Protein AF-A0A024TSX0-F1 (afdb_monomer_lite)

Secondary structure (DSSP, 8-state):
--SSSTTTHHHHHHHHHHHHHHHHHHHHHHT-HHHHHHHSSGGGGGTTTTT-SSTTTHHHHSEEBTTBSGGGS-HHHHHHHHHHHHHHH--STTEEEEEEEEEE--SGGG-TTGGG-EEEE--TTS-B-EEEEEEEEEEE-S-HHHHTTS-TTTSSPPPTT--HHHHHHTT-EEEEEEEEEEEEPPB---S-SS-EEEEEEEEEEEEEESSTTSPPEEEEEEEEEEEEEEEETTTTEEEEEEEE-TT-EEEEEEEEE--HHHHHHHHHHHHHHHHHHHHHHHHTT--------------

Structure (mmCIF, N/CA/C/O backbone):
data_AF-A0A024TSX0-F1
#
_entry.id   AF-A0A024TSX0-F1
#
loop_
_atom_site.group_PDB
_atom_site.id
_atom_site.type_symbol
_atom_site.label_atom_id
_atom_site.label_alt_id
_atom_site.label_comp_id
_atom_site.label_asym_id
_atom_site.label_entity_id
_atom_site.label_seq_id
_atom_site.pdbx_PDB_ins_code
_atom_site.Cartn_x
_atom_site.Cartn_y
_atom_site.Cartn_z
_atom_site.occupancy
_atom_site.B_iso_or_equiv
_atom_site.auth_seq_id
_atom_site.auth_comp_id
_atom_site.auth_asym_id
_atom_site.auth_atom_id
_atom_site.pdbx_PDB_model_num
ATOM 1 N N . MET A 1 1 ? 31.362 28.337 -52.506 1.00 37.16 1 MET A N 1
ATOM 2 C CA . MET A 1 1 ? 30.229 27.738 -51.757 1.00 37.16 1 MET A CA 1
ATOM 3 C C . MET A 1 1 ? 30.646 26.671 -50.728 1.00 37.16 1 MET A C 1
ATOM 5 O O . MET A 1 1 ? 29.776 25.998 -50.203 1.00 37.16 1 MET A O 1
ATOM 9 N N . ALA A 1 2 ? 31.928 26.551 -50.349 1.00 39.94 2 ALA A N 1
ATOM 10 C CA . ALA A 1 2 ? 32.399 25.532 -49.394 1.00 39.94 2 ALA A CA 1
ATOM 11 C C . ALA A 1 2 ? 32.883 26.101 -48.040 1.00 39.94 2 ALA A C 1
ATOM 13 O O . ALA A 1 2 ? 33.565 25.410 -47.300 1.00 39.94 2 ALA A O 1
ATOM 14 N N . ALA A 1 3 ? 32.548 27.353 -47.703 1.00 37.50 3 ALA A N 1
ATOM 15 C CA . ALA A 1 3 ? 33.023 28.009 -46.473 1.00 37.50 3 ALA A CA 1
ATOM 16 C C . ALA A 1 3 ? 31.953 28.145 -45.370 1.00 37.50 3 ALA A C 1
ATOM 18 O O . ALA A 1 3 ? 32.268 28.544 -44.255 1.00 37.50 3 ALA A O 1
ATOM 19 N N . TYR A 1 4 ? 30.691 27.795 -45.648 1.00 34.78 4 TYR A N 1
ATOM 20 C CA . TYR A 1 4 ? 29.587 27.946 -44.685 1.00 34.78 4 TYR A CA 1
ATOM 21 C C . TYR A 1 4 ? 29.199 26.653 -43.947 1.00 34.78 4 TYR A C 1
ATOM 23 O O . TYR A 1 4 ? 28.449 26.715 -42.978 1.00 34.78 4 TYR A O 1
ATOM 31 N N . ALA A 1 5 ? 29.734 25.491 -44.338 1.00 38.75 5 ALA A N 1
ATOM 32 C CA . ALA A 1 5 ? 29.401 24.209 -43.701 1.00 38.75 5 ALA A CA 1
ATOM 33 C C . ALA A 1 5 ? 30.262 23.877 -42.461 1.00 38.75 5 ALA A C 1
ATOM 35 O O . ALA A 1 5 ? 29.916 22.981 -41.696 1.00 38.75 5 ALA A O 1
ATOM 36 N N . GLN A 1 6 ? 31.362 24.602 -42.220 1.00 41.62 6 GL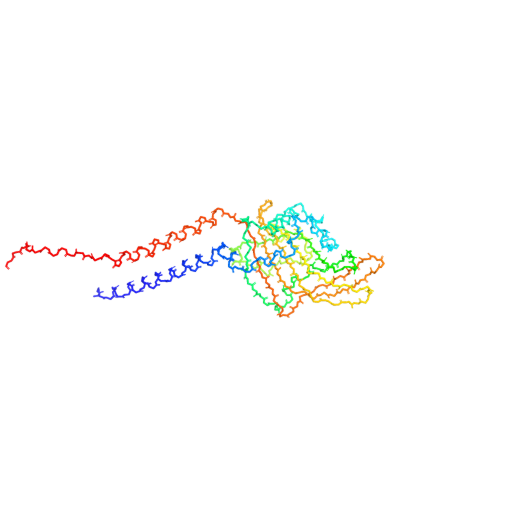N A N 1
ATOM 37 C CA . GLN A 1 6 ? 32.337 24.263 -41.171 1.00 41.62 6 GLN A CA 1
ATOM 38 C C . GLN A 1 6 ? 32.119 24.969 -39.820 1.00 41.62 6 GLN A C 1
ATOM 40 O O . GLN A 1 6 ? 32.705 24.549 -38.826 1.00 41.62 6 GLN A O 1
ATOM 45 N N . SER A 1 7 ? 31.259 25.993 -39.729 1.00 45.12 7 SER A N 1
ATOM 46 C CA . SER A 1 7 ? 31.072 26.750 -38.473 1.00 45.12 7 SER A CA 1
ATOM 47 C C . SER A 1 7 ? 29.901 26.273 -37.597 1.00 45.12 7 SER A C 1
ATOM 49 O O . SER A 1 7 ? 29.888 26.556 -36.397 1.00 45.12 7 SER A O 1
ATOM 51 N N . CYS A 1 8 ? 28.941 25.522 -38.157 1.00 45.75 8 CYS A N 1
ATOM 52 C CA . CYS A 1 8 ? 27.793 24.983 -37.409 1.00 45.75 8 CYS A CA 1
ATOM 53 C C . CYS A 1 8 ? 28.041 23.586 -36.811 1.00 45.75 8 CYS A C 1
ATOM 55 O O . CYS A 1 8 ? 27.534 23.296 -35.731 1.00 45.75 8 CYS A O 1
ATOM 57 N N . GLY A 1 9 ? 28.855 22.738 -37.450 1.00 56.75 9 GLY A N 1
ATOM 58 C CA . GLY A 1 9 ? 29.115 21.358 -37.004 1.00 56.75 9 GLY A CA 1
ATOM 59 C C . GLY A 1 9 ? 29.724 21.220 -35.594 1.00 56.75 9 GLY A C 1
ATOM 60 O O . GLY A 1 9 ? 29.201 20.440 -34.798 1.00 56.75 9 GLY A O 1
ATOM 61 N N . PRO A 1 10 ? 30.763 21.997 -35.223 1.00 65.81 10 PRO A N 1
ATOM 62 C CA . PRO A 1 10 ? 31.420 21.852 -33.919 1.00 65.81 10 PRO A CA 1
ATOM 63 C C . PRO A 1 10 ? 30.548 22.316 -32.745 1.00 65.81 10 PRO A C 1
ATOM 65 O O . PRO A 1 10 ? 30.538 21.692 -31.687 1.00 65.81 10 PRO A O 1
ATOM 68 N N . LYS A 1 11 ? 29.790 23.407 -32.929 1.00 71.75 11 LYS A N 1
ATOM 69 C CA . LYS A 1 11 ? 28.929 23.979 -31.880 1.00 71.75 11 LYS A CA 1
ATOM 70 C C . LYS A 1 11 ? 27.693 23.121 -31.629 1.00 71.75 11 LYS A C 1
ATOM 72 O O . LYS A 1 11 ? 27.316 22.928 -30.478 1.00 71.75 11 LYS A O 1
ATOM 77 N N . VAL A 1 12 ? 27.098 22.578 -32.693 1.00 77.12 12 VAL A N 1
ATOM 78 C CA . VAL A 1 12 ? 25.974 21.638 -32.592 1.00 77.12 12 VAL A CA 1
ATOM 79 C C . VAL A 1 12 ? 26.430 20.325 -31.952 1.00 77.12 12 VAL A C 1
ATOM 81 O O . VAL A 1 12 ? 25.772 19.851 -31.032 1.00 77.12 12 VAL A O 1
ATOM 84 N N . GLY A 1 13 ? 27.588 19.784 -32.350 1.00 76.44 13 GLY A N 1
ATOM 85 C CA . GLY A 1 13 ? 28.159 18.585 -31.725 1.00 76.44 13 GLY A CA 1
ATOM 86 C C . GLY A 1 13 ? 28.451 18.768 -30.232 1.00 76.44 13 GLY A C 1
ATOM 87 O O . GLY A 1 13 ? 28.116 17.902 -29.428 1.00 76.44 13 GLY A O 1
ATOM 88 N N . LEU A 1 14 ? 28.996 19.925 -29.840 1.00 81.19 14 LEU A N 1
ATOM 89 C CA . LEU A 1 14 ? 29.237 20.255 -28.435 1.00 81.19 14 LEU A CA 1
ATOM 90 C C . LEU A 1 14 ? 27.932 20.420 -27.641 1.00 81.19 14 LEU A C 1
ATOM 92 O O . LEU A 1 14 ? 27.833 19.918 -26.525 1.00 81.19 14 LEU A O 1
ATOM 96 N N . ALA A 1 15 ? 26.916 21.070 -28.215 1.00 83.38 15 ALA A N 1
ATOM 97 C CA . ALA A 1 15 ? 25.606 21.207 -27.581 1.00 83.38 15 ALA A CA 1
ATOM 98 C C . ALA A 1 15 ? 24.925 19.844 -27.371 1.00 83.38 15 ALA A C 1
ATOM 100 O O . ALA A 1 15 ? 24.455 19.559 -26.272 1.00 83.38 15 ALA A O 1
ATOM 101 N N . ILE A 1 16 ? 24.932 18.976 -28.389 1.00 84.75 16 ILE A N 1
ATOM 102 C CA . ILE A 1 16 ? 24.401 17.610 -28.285 1.00 84.75 16 ILE A CA 1
ATOM 103 C C . ILE A 1 16 ? 25.182 16.820 -27.230 1.00 84.75 16 ILE A C 1
ATOM 105 O O . ILE A 1 16 ? 24.571 16.190 -26.372 1.00 84.75 16 ILE A O 1
ATOM 109 N N . GLY A 1 17 ? 26.516 16.897 -27.240 1.00 82.75 17 GLY A N 1
ATOM 110 C CA . GLY A 1 17 ? 27.363 16.227 -26.253 1.00 82.75 17 GLY A CA 1
ATOM 111 C C . GLY A 1 17 ? 27.065 16.660 -24.816 1.00 82.75 17 GLY A C 1
ATOM 112 O O . GLY A 1 17 ? 26.965 15.813 -23.932 1.00 82.75 17 GLY A O 1
ATOM 113 N N . LEU A 1 18 ? 26.850 17.959 -24.582 1.00 84.38 18 LEU A N 1
ATOM 114 C CA . LEU A 1 18 ? 26.461 18.482 -23.269 1.00 84.38 18 LEU A CA 1
ATOM 115 C C . LEU A 1 18 ? 25.081 17.986 -22.833 1.00 84.38 18 LEU A C 1
ATOM 117 O O . LEU A 1 18 ? 24.922 17.578 -21.685 1.00 84.38 18 LEU A O 1
ATOM 121 N N . VAL A 1 19 ? 24.093 17.985 -23.731 1.00 88.38 19 VAL A N 1
ATOM 122 C CA . VAL A 1 19 ? 22.750 17.469 -23.426 1.00 88.38 19 VAL A CA 1
ATOM 123 C C . VAL A 1 19 ? 22.810 15.983 -23.082 1.00 88.38 19 VAL A C 1
ATOM 125 O O . VAL A 1 19 ? 22.255 15.571 -22.068 1.00 88.38 19 VAL A O 1
ATOM 128 N N . VAL A 1 20 ? 23.526 15.183 -23.876 1.00 86.00 20 VAL A N 1
ATOM 129 C CA . VAL A 1 20 ? 23.705 13.749 -23.612 1.00 86.00 20 VAL A CA 1
ATOM 130 C C . VAL A 1 20 ? 24.399 13.527 -22.271 1.00 86.00 20 VAL A C 1
ATOM 132 O O . VAL A 1 20 ? 23.935 12.708 -21.485 1.00 86.00 20 VAL A O 1
ATOM 135 N N . LEU A 1 21 ? 25.458 14.282 -21.964 1.00 83.31 21 LEU A N 1
ATOM 136 C CA . LEU A 1 21 ? 26.145 14.185 -20.676 1.00 83.31 21 LEU A CA 1
ATOM 137 C C . LEU A 1 21 ? 25.202 14.496 -19.507 1.00 83.31 21 LEU A C 1
ATOM 139 O O . LEU A 1 21 ? 25.165 13.738 -18.541 1.00 83.31 21 LEU A O 1
ATOM 143 N N . LEU A 1 22 ? 24.418 15.574 -19.599 1.00 86.38 22 LEU A N 1
ATOM 144 C CA . LEU A 1 22 ? 23.444 15.935 -18.566 1.00 86.38 22 LEU A CA 1
ATOM 145 C C . LEU A 1 22 ? 22.390 14.841 -18.375 1.00 86.38 22 LEU A C 1
ATOM 147 O O . LEU A 1 22 ? 22.068 14.506 -17.237 1.00 86.38 22 LEU A O 1
ATOM 151 N N . LEU A 1 23 ? 21.895 14.251 -19.465 1.00 87.31 23 LEU A N 1
ATOM 152 C CA . LEU A 1 23 ? 20.946 13.140 -19.407 1.00 87.31 23 LEU A CA 1
ATOM 153 C C . LEU A 1 23 ? 21.564 11.892 -18.765 1.00 87.31 23 LEU A C 1
ATOM 155 O O . LEU A 1 23 ? 20.913 11.270 -17.934 1.00 87.31 23 LEU A O 1
ATOM 159 N N . VAL A 1 24 ? 22.814 11.549 -19.091 1.00 85.00 24 VAL A N 1
ATOM 160 C CA . VAL A 1 24 ? 23.524 10.400 -18.497 1.00 85.00 24 VAL A CA 1
ATOM 161 C C . VAL A 1 24 ? 23.778 10.613 -17.007 1.00 85.00 24 VAL A C 1
ATOM 163 O O . VAL A 1 24 ? 23.581 9.692 -16.213 1.00 85.00 24 VAL A O 1
ATOM 166 N N . VAL A 1 25 ? 24.190 11.818 -16.605 1.00 83.25 25 VAL A N 1
ATOM 167 C CA . VAL A 1 25 ? 24.386 12.159 -15.188 1.00 83.25 25 VAL A CA 1
ATOM 168 C C . VAL A 1 25 ? 23.057 12.090 -14.441 1.00 83.25 25 VAL A C 1
ATOM 170 O O . VAL A 1 25 ? 22.986 11.459 -13.388 1.00 83.25 25 VAL A O 1
ATOM 173 N N . PHE A 1 26 ? 21.999 12.684 -14.996 1.00 85.81 26 PHE A N 1
ATOM 174 C CA . PHE A 1 26 ? 20.668 12.633 -14.402 1.00 85.81 26 PHE A CA 1
ATOM 175 C C . PHE A 1 26 ? 20.166 11.192 -14.274 1.00 85.81 26 PHE A C 1
ATOM 177 O O . PHE A 1 26 ? 19.743 10.798 -13.194 1.00 85.81 26 PHE A O 1
ATOM 184 N N . ASP A 1 27 ? 20.283 10.380 -15.325 1.00 84.12 27 ASP A N 1
ATOM 185 C CA . ASP A 1 27 ? 19.916 8.961 -15.310 1.00 84.12 27 ASP A CA 1
ATOM 186 C C . ASP A 1 27 ? 20.714 8.167 -14.263 1.00 84.12 27 ASP A C 1
ATOM 188 O O . ASP A 1 27 ? 20.156 7.341 -13.543 1.00 84.12 27 ASP A O 1
ATOM 192 N N . SER A 1 28 ? 22.008 8.447 -14.118 1.00 80.81 28 SER A N 1
ATOM 193 C CA . SER A 1 28 ? 22.874 7.751 -13.158 1.00 80.81 28 SER A CA 1
ATOM 194 C C . SER A 1 28 ? 22.572 8.093 -11.699 1.00 80.81 28 SER A C 1
ATOM 196 O O . SER A 1 28 ? 22.964 7.339 -10.813 1.00 80.81 28 SER A O 1
ATOM 198 N N . ILE A 1 29 ? 21.889 9.211 -11.442 1.00 81.19 29 ILE A N 1
ATOM 199 C CA . ILE A 1 29 ? 21.451 9.622 -10.103 1.00 81.19 29 ILE A CA 1
ATOM 200 C C . ILE A 1 29 ? 19.993 9.206 -9.892 1.00 81.19 29 ILE A C 1
ATOM 202 O O . ILE A 1 29 ? 19.695 8.425 -8.995 1.00 81.19 29 ILE A O 1
ATOM 206 N N . ALA A 1 30 ? 19.084 9.682 -10.745 1.00 82.06 30 ALA A N 1
ATOM 207 C CA . ALA A 1 30 ? 17.645 9.491 -10.599 1.00 82.06 30 ALA A CA 1
ATOM 208 C C . ALA A 1 30 ? 17.228 8.019 -10.732 1.00 82.06 30 ALA A C 1
ATOM 210 O O . ALA A 1 30 ? 16.367 7.564 -9.980 1.00 82.06 30 ALA A O 1
ATOM 211 N N . ASN A 1 31 ? 17.869 7.258 -11.628 1.00 78.38 31 ASN A N 1
ATOM 212 C CA . ASN A 1 31 ? 17.616 5.824 -11.803 1.00 78.38 31 ASN A CA 1
ATOM 213 C C . ASN A 1 31 ? 18.615 4.947 -11.031 1.00 78.38 31 ASN A C 1
ATOM 215 O O . ASN A 1 31 ? 18.784 3.774 -11.366 1.00 78.38 31 ASN A O 1
ATOM 219 N N . ASN A 1 32 ? 19.277 5.488 -10.002 1.00 82.94 32 ASN A N 1
ATOM 220 C CA . ASN A 1 32 ? 20.048 4.691 -9.055 1.00 82.94 32 ASN A CA 1
ATOM 221 C C . ASN A 1 32 ? 19.223 4.428 -7.796 1.00 82.94 32 ASN A C 1
ATOM 223 O O . ASN A 1 32 ? 19.120 5.250 -6.886 1.00 82.94 32 ASN A O 1
ATOM 227 N N . TRP A 1 33 ? 18.640 3.236 -7.747 1.00 84.12 33 TRP A N 1
ATOM 228 C CA . TRP A 1 33 ? 17.772 2.830 -6.650 1.00 84.12 33 TRP A CA 1
ATOM 229 C C . TRP A 1 33 ? 18.514 2.680 -5.325 1.00 84.12 33 TRP A C 1
ATOM 231 O O . TRP A 1 33 ? 17.938 3.009 -4.301 1.00 84.12 33 TRP A O 1
ATOM 241 N N . ALA A 1 34 ? 19.791 2.286 -5.330 1.00 83.00 34 ALA A N 1
ATOM 242 C CA . ALA A 1 34 ? 20.583 2.210 -4.103 1.00 83.00 34 ALA A CA 1
ATOM 243 C C . ALA A 1 34 ? 20.825 3.596 -3.492 1.00 83.00 34 ALA A C 1
ATOM 245 O O . ALA A 1 34 ? 20.698 3.771 -2.283 1.00 83.00 34 ALA A O 1
ATOM 246 N N . LEU A 1 35 ? 21.114 4.598 -4.329 1.00 81.88 35 LEU A N 1
ATOM 247 C CA . LEU A 1 35 ? 21.241 5.981 -3.872 1.00 81.88 35 LEU A CA 1
ATOM 248 C C . LEU A 1 35 ? 19.903 6.515 -3.345 1.00 81.88 35 LEU A C 1
ATOM 250 O O . LEU A 1 35 ? 19.864 7.135 -2.286 1.00 81.88 35 LEU A O 1
ATOM 254 N N . ASN A 1 36 ? 18.810 6.253 -4.064 1.00 83.75 36 ASN A N 1
ATOM 255 C CA . ASN A 1 36 ? 17.478 6.706 -3.664 1.00 83.75 36 ASN A CA 1
ATOM 256 C C . ASN A 1 36 ? 16.979 6.023 -2.381 1.00 83.75 36 ASN A C 1
ATOM 258 O O . ASN A 1 36 ? 16.268 6.652 -1.603 1.00 83.75 36 ASN A O 1
ATOM 262 N N . ASP A 1 37 ? 17.344 4.762 -2.156 1.00 82.88 37 ASP A N 1
ATOM 263 C CA . ASP A 1 37 ? 17.044 4.009 -0.934 1.00 82.88 37 ASP A CA 1
ATOM 264 C C . ASP A 1 37 ? 17.832 4.569 0.258 1.00 82.88 37 ASP A C 1
ATOM 266 O O . ASP A 1 37 ? 17.265 4.816 1.318 1.00 82.88 37 ASP A O 1
ATOM 270 N N . PHE A 1 38 ? 19.122 4.868 0.057 1.00 83.44 38 PHE A N 1
ATOM 271 C CA . PHE A 1 38 ? 20.003 5.408 1.095 1.00 83.44 38 PHE A CA 1
ATOM 272 C C . PHE A 1 38 ? 19.682 6.861 1.480 1.00 83.44 38 PHE A C 1
ATOM 274 O O . PHE A 1 38 ? 19.611 7.196 2.661 1.00 83.44 38 PHE A O 1
ATOM 281 N N . CYS A 1 39 ? 19.518 7.749 0.496 1.00 84.06 39 CYS A N 1
ATOM 282 C CA . CYS A 1 39 ? 19.262 9.172 0.740 1.00 84.06 39 CYS A CA 1
ATOM 283 C C . CYS A 1 39 ? 17.776 9.488 0.961 1.00 84.06 39 CYS A C 1
ATOM 285 O O . CYS A 1 39 ? 17.441 10.576 1.434 1.00 84.06 39 CYS A O 1
ATOM 287 N N . GLY A 1 40 ? 16.877 8.589 0.560 1.00 79.44 40 GLY A N 1
ATOM 288 C CA . GLY A 1 40 ? 15.441 8.812 0.607 1.00 79.44 40 GLY A CA 1
ATOM 289 C C . GLY A 1 40 ? 14.841 8.575 1.989 1.00 79.44 40 GLY A C 1
ATOM 290 O O . GLY A 1 40 ? 15.322 7.790 2.796 1.00 79.44 40 GLY A O 1
ATOM 291 N N . ASN A 1 41 ? 13.693 9.199 2.245 1.00 86.00 41 ASN A N 1
ATOM 292 C CA . ASN A 1 41 ? 12.906 8.952 3.456 1.00 86.00 41 ASN A CA 1
ATOM 293 C C . ASN A 1 41 ? 11.953 7.747 3.289 1.00 86.00 41 ASN A C 1
ATOM 295 O O . ASN A 1 41 ? 10.791 7.806 3.686 1.00 86.00 41 ASN A O 1
ATOM 299 N N . GLY A 1 42 ? 12.394 6.677 2.619 1.00 88.12 42 GLY A N 1
ATOM 300 C CA . GLY A 1 42 ? 11.545 5.523 2.298 1.00 88.12 42 GLY A CA 1
ATOM 301 C C . GLY A 1 42 ? 11.229 4.642 3.511 1.00 88.12 42 GLY A C 1
ATOM 302 O O . GLY A 1 42 ? 10.118 4.129 3.646 1.00 88.12 42 GLY A O 1
ATOM 303 N N . LEU A 1 43 ? 12.155 4.544 4.468 1.00 90.12 43 LEU A N 1
ATOM 304 C CA . LEU A 1 43 ? 12.006 3.688 5.653 1.00 90.12 43 LEU A CA 1
ATOM 305 C C . LEU A 1 43 ? 10.806 4.053 6.542 1.00 90.12 43 LEU A C 1
ATOM 307 O O . LEU A 1 43 ? 10.317 3.210 7.295 1.00 90.12 43 LEU A O 1
ATOM 311 N N . GLN A 1 44 ? 10.253 5.263 6.410 1.00 92.62 44 GLN A N 1
ATOM 312 C CA . GLN A 1 44 ? 9.018 5.652 7.094 1.00 92.62 44 GLN A CA 1
ATOM 313 C C . GLN A 1 44 ? 7.834 4.717 6.793 1.00 92.62 44 GLN A C 1
ATOM 315 O O . GLN A 1 44 ? 6.920 4.604 7.607 1.00 92.62 44 GLN A O 1
ATOM 320 N N . PHE A 1 45 ? 7.830 4.032 5.646 1.00 95.50 45 PHE A N 1
ATOM 321 C CA . PHE A 1 45 ? 6.768 3.093 5.285 1.00 95.50 45 PHE A CA 1
ATOM 322 C C . PHE A 1 45 ? 6.860 1.752 6.031 1.00 95.50 45 PHE A C 1
ATOM 324 O O . PHE A 1 45 ? 5.885 1.003 6.030 1.00 95.50 45 PHE A O 1
ATOM 331 N N . ARG A 1 46 ? 7.975 1.464 6.725 1.00 94.06 46 ARG A N 1
ATOM 332 C CA . ARG A 1 46 ? 8.137 0.264 7.569 1.00 94.06 46 ARG A CA 1
ATOM 333 C C . ARG A 1 46 ? 7.426 0.377 8.921 1.00 94.06 46 ARG A C 1
ATOM 335 O O . ARG A 1 46 ? 7.145 -0.635 9.556 1.00 94.06 46 ARG A O 1
ATOM 342 N N . THR A 1 47 ? 7.079 1.588 9.370 1.00 93.88 47 THR A N 1
ATOM 343 C CA . THR A 1 47 ? 6.451 1.833 10.684 1.00 93.88 47 THR A CA 1
ATOM 344 C C . THR A 1 47 ? 5.305 0.876 11.064 1.00 93.88 47 THR A C 1
ATOM 346 O O . THR A 1 47 ? 5.327 0.376 12.191 1.00 93.88 47 THR A O 1
ATOM 349 N N . PRO A 1 48 ? 4.304 0.587 10.205 1.00 94.88 48 PRO A N 1
ATOM 350 C CA . PRO A 1 48 ? 3.190 -0.285 10.584 1.00 94.88 48 PRO A CA 1
ATOM 351 C C . PRO A 1 48 ? 3.590 -1.753 10.793 1.00 94.88 48 PRO A C 1
ATOM 353 O O . PRO A 1 48 ? 2.854 -2.472 11.473 1.00 94.88 48 PRO A O 1
ATOM 356 N N . VAL A 1 49 ? 4.730 -2.185 10.243 1.00 94.94 49 VAL A N 1
ATOM 357 C CA . VAL A 1 49 ? 5.171 -3.589 10.208 1.00 94.94 49 VAL A CA 1
ATOM 358 C C . VAL A 1 49 ? 6.455 -3.847 11.000 1.00 94.94 49 VAL A C 1
ATOM 360 O O . VAL A 1 49 ? 6.870 -4.985 11.146 1.00 94.94 49 VAL A O 1
ATOM 363 N N . ALA A 1 50 ? 7.056 -2.818 11.597 1.00 92.25 50 ALA A N 1
ATOM 364 C CA . ALA A 1 50 ? 8.353 -2.903 12.276 1.00 92.25 50 ALA A CA 1
ATOM 365 C C . ALA A 1 50 ? 8.411 -3.830 13.514 1.00 92.25 50 ALA A C 1
ATOM 367 O O . ALA A 1 50 ? 9.443 -3.912 14.170 1.00 92.25 50 ALA A O 1
ATOM 368 N N . ARG A 1 51 ? 7.301 -4.468 13.904 1.00 89.31 51 ARG A N 1
ATOM 369 C CA . ARG A 1 51 ? 7.215 -5.393 15.050 1.00 89.31 51 ARG A CA 1
ATOM 370 C C . ARG A 1 51 ? 6.708 -6.783 14.667 1.00 89.31 51 ARG A C 1
ATOM 372 O O . ARG A 1 51 ? 6.344 -7.548 15.556 1.00 89.31 51 ARG A O 1
ATOM 379 N N . VAL A 1 52 ? 6.574 -7.064 13.376 1.00 93.31 52 VAL A N 1
ATOM 380 C CA . VAL A 1 52 ? 6.060 -8.342 12.885 1.00 93.31 52 VAL A CA 1
ATOM 381 C C . VAL A 1 52 ? 7.094 -8.991 11.993 1.00 93.31 52 VAL A C 1
ATOM 383 O O . VAL A 1 52 ? 7.761 -8.287 11.252 1.00 93.31 52 VAL A O 1
ATOM 386 N N . ASP A 1 53 ? 7.198 -10.314 12.035 1.00 91.88 53 ASP A N 1
ATOM 387 C CA . ASP A 1 53 ? 8.124 -11.037 11.160 1.00 91.88 53 ASP A CA 1
ATOM 388 C C . ASP A 1 53 ? 7.438 -11.468 9.861 1.00 91.88 53 ASP A C 1
ATOM 390 O O . ASP A 1 53 ? 8.079 -11.563 8.823 1.00 91.88 53 ASP A O 1
ATOM 394 N N . ASN A 1 54 ? 6.125 -11.705 9.912 1.00 93.88 54 ASN A N 1
ATOM 395 C CA . ASN A 1 54 ? 5.300 -12.177 8.801 1.00 93.88 54 ASN A CA 1
ATOM 396 C C . ASN A 1 54 ? 3.886 -11.571 8.857 1.00 93.88 54 ASN A C 1
ATOM 398 O O . ASN A 1 54 ? 3.523 -10.841 9.789 1.00 93.88 54 ASN A O 1
ATOM 402 N N . VAL A 1 55 ? 3.066 -11.877 7.848 1.00 95.44 55 VAL A N 1
ATOM 403 C CA . VAL A 1 55 ? 1.705 -11.327 7.744 1.00 95.44 55 VAL A CA 1
ATOM 404 C C . VAL A 1 55 ? 0.777 -11.804 8.868 1.00 95.44 55 VAL A C 1
ATOM 406 O O . VAL A 1 55 ? -0.060 -11.028 9.330 1.00 95.44 55 VAL A O 1
ATOM 409 N N . ASP A 1 56 ? 0.937 -13.030 9.369 1.00 95.06 56 ASP A N 1
ATOM 410 C CA . ASP A 1 56 ? 0.076 -13.574 10.426 1.00 95.06 56 ASP A CA 1
ATOM 411 C C . ASP A 1 56 ? 0.274 -12.840 11.752 1.00 95.06 56 ASP A C 1
ATOM 413 O O . ASP A 1 56 ? -0.690 -12.588 12.482 1.00 95.06 56 ASP A O 1
ATOM 417 N N . ASN A 1 57 ? 1.498 -12.400 12.052 1.00 95.06 57 ASN A N 1
ATOM 418 C CA . ASN A 1 57 ? 1.770 -11.617 13.253 1.00 95.06 57 ASN A CA 1
ATOM 419 C C . ASN A 1 57 ? 1.006 -10.280 13.274 1.00 95.06 57 ASN A C 1
ATOM 421 O O . ASN A 1 57 ? 0.694 -9.783 14.361 1.00 95.06 57 ASN A O 1
ATOM 425 N N . LEU A 1 58 ? 0.612 -9.725 12.118 1.00 95.06 58 LEU A N 1
ATOM 426 C CA . LEU A 1 58 ? -0.234 -8.524 12.073 1.00 95.06 58 LEU A CA 1
ATOM 427 C C . LEU A 1 58 ? -1.579 -8.742 12.765 1.00 95.06 58 LEU A C 1
ATOM 429 O O . LEU A 1 58 ? -2.117 -7.801 13.345 1.00 95.06 58 LEU A O 1
ATOM 433 N N . THR A 1 59 ? -2.111 -9.967 12.757 1.00 94.06 59 THR A N 1
ATOM 434 C CA . THR A 1 59 ? -3.401 -10.290 13.390 1.00 94.06 59 THR A CA 1
ATOM 435 C C . THR A 1 59 ? -3.370 -10.159 14.914 1.00 94.06 59 THR A C 1
ATOM 437 O O . THR A 1 59 ? -4.416 -9.997 15.537 1.00 94.06 59 THR A O 1
ATOM 440 N N . THR A 1 60 ? -2.175 -10.156 15.514 1.00 93.00 60 THR A N 1
ATOM 441 C CA . THR A 1 60 ? -1.984 -9.904 16.951 1.00 93.00 60 THR A CA 1
ATOM 442 C C . THR A 1 60 ? -1.861 -8.413 17.277 1.00 93.00 60 THR A C 1
ATOM 444 O O . THR A 1 60 ? -2.183 -7.990 18.386 1.00 93.00 60 THR A O 1
ATOM 447 N N . ALA A 1 61 ? -1.410 -7.605 16.312 1.00 93.62 61 ALA A N 1
ATOM 448 C CA . ALA A 1 61 ? -1.161 -6.176 16.481 1.00 93.62 61 ALA A CA 1
ATOM 449 C C . ALA A 1 61 ? -2.331 -5.288 16.021 1.00 93.62 61 ALA A C 1
ATOM 451 O O . ALA A 1 61 ? -2.433 -4.143 16.471 1.00 93.62 61 ALA A O 1
ATOM 452 N N . TYR A 1 62 ? -3.191 -5.794 15.133 1.00 97.25 62 TYR A N 1
ATOM 453 C CA . TYR A 1 62 ? -4.282 -5.052 14.506 1.00 97.25 62 TYR A CA 1
ATOM 454 C C . TYR A 1 62 ? -5.603 -5.816 14.574 1.00 97.25 62 TYR A C 1
ATOM 456 O O . TYR A 1 62 ? -5.666 -7.020 14.329 1.00 97.25 62 TYR A O 1
ATOM 464 N N . ALA A 1 63 ? -6.691 -5.086 14.809 1.00 97.44 63 ALA A N 1
ATOM 465 C CA . ALA A 1 63 ? -8.033 -5.595 14.587 1.00 97.44 63 ALA A CA 1
ATOM 466 C C . ALA A 1 63 ? -8.357 -5.529 13.092 1.00 97.44 63 ALA A C 1
ATOM 468 O O . ALA A 1 63 ? -8.374 -4.448 12.498 1.00 97.44 63 ALA A O 1
ATOM 469 N N . PHE A 1 64 ? -8.633 -6.681 12.483 1.00 98.00 64 PHE A N 1
ATOM 470 C CA . PHE A 1 64 ? -8.980 -6.745 11.067 1.00 98.00 64 PHE A CA 1
ATOM 471 C C . PHE A 1 64 ? -10.474 -6.542 10.817 1.00 98.00 64 PHE A C 1
ATOM 473 O O . PHE A 1 64 ? -11.324 -7.012 11.581 1.00 98.00 64 PHE A O 1
ATOM 480 N N . GLY A 1 65 ? -10.786 -5.856 9.719 1.00 97.50 65 GLY A N 1
ATOM 481 C CA . GLY A 1 65 ? -12.157 -5.641 9.272 1.00 97.50 65 GLY A CA 1
ATOM 482 C C . GLY A 1 65 ? -12.866 -6.954 8.938 1.00 97.50 65 GLY A C 1
ATOM 483 O O . GLY A 1 65 ? -12.261 -7.926 8.482 1.00 97.50 65 GLY A O 1
ATOM 484 N N . SER A 1 66 ? -14.180 -7.000 9.146 1.00 94.81 66 SER A N 1
ATOM 485 C CA . SER A 1 66 ? -14.999 -8.143 8.750 1.00 94.81 66 SER A CA 1
ATOM 486 C C . SER A 1 66 ? -14.915 -8.362 7.237 1.00 94.81 66 SER A C 1
ATOM 488 O O . SER A 1 66 ? -15.215 -7.431 6.489 1.00 94.81 66 SER A O 1
ATOM 490 N N . ARG A 1 67 ? -14.575 -9.587 6.803 1.00 91.44 67 ARG A N 1
ATOM 491 C CA . ARG A 1 67 ? -14.378 -9.978 5.390 1.00 91.44 67 ARG A CA 1
ATOM 492 C C . ARG A 1 67 ? -13.201 -9.286 4.687 1.00 91.44 67 ARG A C 1
ATOM 494 O O . ARG A 1 67 ? -13.187 -9.192 3.465 1.00 91.44 67 ARG A O 1
ATOM 501 N N . ALA A 1 68 ? -12.264 -8.745 5.456 1.00 96.19 68 ALA A N 1
ATOM 502 C CA . ALA A 1 68 ? -11.034 -8.142 4.959 1.00 96.19 68 ALA A CA 1
ATOM 503 C C . ALA A 1 68 ? -9.862 -8.536 5.868 1.00 96.19 68 ALA A C 1
ATOM 505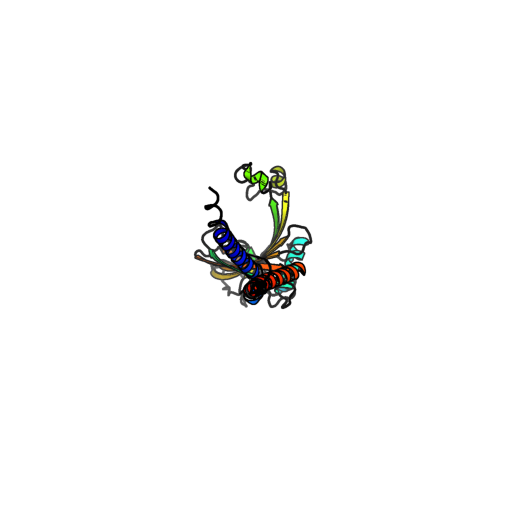 O O . ALA A 1 68 ? -9.071 -7.686 6.282 1.00 96.19 68 ALA A O 1
ATOM 506 N N . LYS A 1 69 ? -9.822 -9.811 6.269 1.00 96.00 69 LYS A N 1
ATOM 507 C CA . LYS A 1 69 ? -8.782 -10.394 7.123 1.00 96.00 69 LYS A CA 1
ATOM 508 C C . LYS A 1 69 ? -7.702 -11.056 6.275 1.00 96.00 69 LYS A C 1
ATOM 510 O O . LYS A 1 69 ? -7.945 -11.426 5.134 1.00 96.00 69 LYS A O 1
ATOM 515 N N . ILE A 1 70 ? -6.543 -11.311 6.883 1.00 96.94 70 ILE A N 1
ATOM 516 C CA . ILE A 1 70 ? -5.477 -12.115 6.261 1.00 96.94 70 ILE A CA 1
ATOM 517 C C . ILE A 1 70 ? -5.995 -13.491 5.816 1.00 96.94 70 ILE A C 1
ATOM 519 O O . ILE A 1 70 ? -5.698 -13.930 4.712 1.00 96.94 70 ILE A O 1
ATOM 523 N N . SER A 1 71 ? -6.844 -14.125 6.631 1.00 95.94 71 SER A N 1
ATOM 524 C CA . SER A 1 71 ? -7.466 -15.421 6.330 1.00 95.94 71 SER A CA 1
ATOM 525 C C . SER A 1 71 ? -8.483 -15.394 5.185 1.00 95.94 71 SER A C 1
ATOM 527 O O . SER A 1 71 ? -8.882 -16.455 4.721 1.00 95.94 71 SER A O 1
ATOM 529 N N . ASP A 1 72 ? -8.955 -14.209 4.785 1.00 96.56 72 ASP A N 1
ATOM 530 C CA . ASP A 1 72 ? -9.937 -14.053 3.706 1.00 96.56 72 ASP A CA 1
ATOM 531 C C . ASP A 1 72 ? -9.257 -13.882 2.332 1.00 96.56 72 ASP A C 1
ATOM 533 O O . ASP A 1 72 ? -9.940 -13.887 1.309 1.00 96.56 72 ASP A O 1
ATOM 537 N N . LEU A 1 73 ? -7.928 -13.720 2.301 1.00 96.75 73 LEU A N 1
ATOM 538 C CA . LEU A 1 73 ? -7.151 -13.600 1.068 1.00 96.75 73 LEU A CA 1
ATOM 539 C C . LEU A 1 73 ? -7.106 -14.935 0.315 1.00 96.75 73 LEU A C 1
ATOM 541 O O . LEU A 1 73 ? -7.068 -16.010 0.915 1.00 96.75 73 LEU A O 1
ATOM 545 N N . SER A 1 74 ? -7.023 -14.878 -1.015 1.00 95.06 74 SER A N 1
ATOM 546 C CA . SER A 1 74 ? -6.673 -16.057 -1.811 1.00 95.06 74 SER A CA 1
ATOM 547 C C . SER A 1 74 ? -5.251 -16.532 -1.496 1.00 95.06 74 SER A C 1
ATOM 549 O O . SER A 1 74 ? -4.421 -15.767 -1.005 1.00 95.06 74 SER A O 1
ATOM 551 N N . ASN A 1 75 ? -4.919 -17.774 -1.862 1.00 95.31 75 ASN A N 1
ATOM 552 C CA . ASN A 1 75 ? -3.573 -18.328 -1.658 1.00 95.31 75 ASN A CA 1
ATOM 553 C C . ASN A 1 75 ? -2.468 -17.422 -2.220 1.00 95.31 75 ASN A C 1
ATOM 555 O O . ASN A 1 75 ? -1.433 -17.226 -1.584 1.00 95.31 75 ASN A O 1
ATOM 559 N N . ILE A 1 76 ? -2.690 -16.850 -3.409 1.00 94.75 76 ILE A N 1
ATOM 560 C CA . ILE A 1 76 ? -1.710 -15.956 -4.024 1.00 94.75 76 ILE A CA 1
ATOM 561 C C . ILE A 1 76 ? -1.711 -14.575 -3.366 1.00 94.75 76 ILE A C 1
ATOM 563 O O . ILE A 1 76 ? -0.643 -14.004 -3.163 1.00 94.75 76 ILE A O 1
ATOM 567 N N . GLY A 1 77 ? -2.882 -14.062 -2.978 1.00 95.75 77 GLY A N 1
ATOM 568 C CA . GLY A 1 77 ? -2.996 -12.794 -2.268 1.00 95.75 77 GLY A CA 1
ATOM 569 C C . GLY A 1 77 ? -2.293 -12.829 -0.913 1.00 95.75 77 GLY A C 1
ATOM 570 O O . GLY A 1 77 ? -1.554 -11.897 -0.587 1.00 95.75 77 GLY A O 1
ATOM 571 N N . TYR A 1 78 ? -2.455 -13.935 -0.181 1.00 96.69 78 TYR A N 1
ATOM 572 C CA . TYR A 1 78 ? -1.747 -14.239 1.058 1.00 96.69 78 TYR A CA 1
ATOM 573 C C . TYR A 1 78 ? -0.238 -14.305 0.831 1.00 96.69 78 TYR A C 1
ATOM 575 O O . TYR A 1 78 ? 0.509 -13.607 1.510 1.00 96.69 78 TYR A O 1
ATOM 583 N N . TRP A 1 79 ? 0.222 -15.088 -0.152 1.00 96.06 79 TRP A N 1
ATOM 584 C CA . TRP A 1 79 ? 1.650 -15.205 -0.453 1.00 96.06 79 TRP A CA 1
ATOM 585 C C . TRP A 1 79 ? 2.274 -13.844 -0.797 1.00 96.06 79 TRP A C 1
ATOM 587 O O . TRP A 1 79 ? 3.334 -13.507 -0.273 1.00 96.06 79 TRP A O 1
ATOM 597 N N . MET A 1 80 ? 1.592 -13.027 -1.610 1.00 96.25 80 MET A N 1
ATOM 598 C CA . MET A 1 80 ? 2.046 -11.676 -1.955 1.00 96.25 80 MET A CA 1
ATOM 599 C C . MET A 1 80 ? 2.095 -10.754 -0.732 1.00 96.25 80 MET A C 1
ATOM 601 O O . MET A 1 80 ? 3.064 -10.014 -0.571 1.00 96.25 80 MET A O 1
ATOM 605 N N . ALA A 1 81 ? 1.071 -10.791 0.129 1.00 96.44 81 ALA A N 1
ATOM 606 C CA . ALA A 1 81 ? 1.064 -10.028 1.372 1.00 96.44 81 ALA A CA 1
ATOM 607 C C . ALA A 1 81 ? 2.222 -10.452 2.277 1.00 96.44 81 ALA A C 1
ATOM 609 O O . ALA A 1 81 ? 2.993 -9.602 2.709 1.00 96.44 81 ALA A O 1
ATOM 610 N N . ASN A 1 82 ? 2.387 -11.755 2.502 1.00 96.38 82 ASN A N 1
ATOM 611 C CA . ASN A 1 82 ? 3.451 -12.288 3.338 1.00 96.38 82 ASN A CA 1
ATOM 612 C C . ASN A 1 82 ? 4.835 -11.897 2.824 1.00 96.38 82 ASN A C 1
ATOM 614 O O . ASN A 1 82 ? 5.625 -11.338 3.576 1.00 96.38 82 ASN A O 1
ATOM 618 N N . HIS A 1 83 ? 5.085 -12.084 1.527 1.00 94.56 83 HIS A N 1
ATOM 619 C CA . HIS A 1 83 ? 6.346 -11.703 0.902 1.00 94.56 83 HIS A CA 1
ATOM 620 C C . HIS A 1 83 ? 6.676 -10.222 1.125 1.00 94.56 83 HIS A C 1
ATOM 622 O O . HIS A 1 83 ? 7.802 -9.877 1.474 1.00 94.56 83 HIS A O 1
ATOM 628 N N . VAL A 1 84 ? 5.701 -9.330 0.936 1.00 95.38 84 VAL A N 1
ATOM 629 C CA . VAL A 1 84 ? 5.927 -7.892 1.107 1.00 95.38 84 VAL A CA 1
ATOM 630 C C . VAL A 1 84 ? 6.134 -7.523 2.578 1.00 95.38 84 VAL A C 1
ATOM 632 O O . VAL A 1 84 ? 7.025 -6.735 2.877 1.00 95.38 84 VAL A O 1
ATOM 635 N N . ILE A 1 85 ? 5.358 -8.094 3.502 1.00 96.00 85 ILE A N 1
ATOM 636 C CA . ILE A 1 85 ? 5.494 -7.812 4.939 1.00 96.00 85 ILE A CA 1
ATOM 637 C C . ILE A 1 85 ? 6.836 -8.307 5.475 1.00 96.00 85 ILE A C 1
ATOM 639 O O . ILE A 1 85 ? 7.522 -7.534 6.135 1.00 96.00 85 ILE A O 1
ATOM 643 N N . GLU A 1 86 ? 7.242 -9.535 5.144 1.00 94.88 86 GLU A N 1
ATOM 644 C CA . GLU A 1 86 ? 8.530 -10.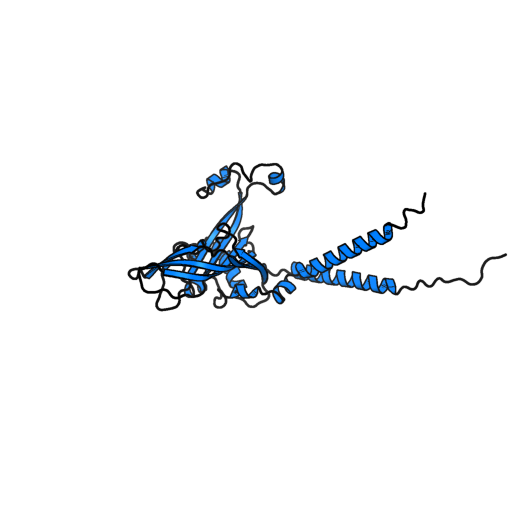097 5.566 1.00 94.88 86 GLU A CA 1
ATOM 645 C C . GLU A 1 86 ? 9.701 -9.217 5.117 1.00 94.88 86 GLU A C 1
ATOM 647 O O . GLU A 1 86 ? 10.578 -8.891 5.912 1.00 94.88 86 GLU A O 1
ATOM 652 N N . ASN A 1 87 ? 9.713 -8.791 3.853 1.00 93.94 87 ASN A N 1
ATOM 653 C CA . ASN A 1 87 ? 10.801 -7.964 3.329 1.00 93.94 87 ASN A CA 1
ATOM 654 C C . ASN A 1 87 ? 10.731 -6.498 3.805 1.00 93.94 87 ASN A C 1
ATOM 656 O O . ASN A 1 87 ? 11.760 -5.837 3.887 1.00 93.94 87 ASN A O 1
ATOM 660 N N . LEU A 1 88 ? 9.549 -5.964 4.141 1.00 93.75 88 LEU A N 1
ATOM 661 C CA . LEU A 1 88 ? 9.445 -4.636 4.765 1.00 93.75 88 LEU A CA 1
ATOM 662 C C . LEU A 1 88 ? 9.852 -4.644 6.239 1.00 93.75 88 LEU A C 1
ATOM 664 O O . LEU A 1 88 ? 10.318 -3.621 6.737 1.00 93.75 88 LEU A O 1
ATOM 668 N N . ALA A 1 89 ? 9.614 -5.745 6.948 1.00 92.19 89 ALA A N 1
ATOM 669 C CA . ALA A 1 89 ? 9.947 -5.872 8.359 1.00 92.19 89 ALA A CA 1
ATOM 670 C C . ALA A 1 89 ? 11.442 -6.105 8.595 1.00 92.19 89 ALA A C 1
ATOM 672 O O . ALA A 1 89 ? 11.979 -5.649 9.605 1.00 92.19 89 ALA A O 1
ATOM 673 N N . LYS A 1 90 ? 12.114 -6.791 7.665 1.00 88.19 90 LYS A N 1
ATOM 674 C CA . LYS A 1 90 ? 13.559 -7.015 7.721 1.00 88.19 90 LYS A CA 1
ATOM 675 C C . LYS A 1 90 ? 14.334 -5.720 7.521 1.00 88.19 90 LYS A C 1
ATOM 677 O O . LYS A 1 90 ? 13.988 -4.876 6.695 1.00 88.19 90 LYS A O 1
ATOM 682 N N . ASP A 1 91 ? 15.430 -5.610 8.261 1.00 82.94 91 ASP A N 1
ATOM 683 C CA . ASP A 1 91 ? 16.448 -4.592 8.042 1.00 82.94 91 ASP A CA 1
ATOM 684 C C . ASP A 1 91 ? 17.657 -5.214 7.337 1.00 82.94 91 ASP A C 1
ATOM 686 O O . ASP A 1 91 ? 18.695 -5.469 7.942 1.00 82.94 91 ASP A O 1
ATOM 690 N N . ASP A 1 92 ? 17.469 -5.562 6.063 1.00 82.94 92 ASP A N 1
ATOM 691 C CA . ASP A 1 92 ? 18.506 -6.139 5.211 1.00 82.94 92 ASP A CA 1
ATOM 692 C C . ASP A 1 92 ? 18.460 -5.577 3.778 1.00 82.94 92 ASP A C 1
ATOM 694 O O . ASP A 1 92 ? 17.611 -4.758 3.417 1.00 82.94 92 ASP A O 1
ATOM 698 N N . ASP A 1 93 ? 19.400 -6.041 2.956 1.00 81.12 93 ASP A N 1
ATOM 699 C CA . ASP A 1 93 ? 19.582 -5.627 1.567 1.00 81.12 93 ASP A CA 1
ATOM 700 C C . ASP A 1 93 ? 18.700 -6.416 0.571 1.00 81.12 93 ASP A C 1
ATOM 702 O O . ASP A 1 93 ? 19.020 -6.490 -0.615 1.00 81.12 93 ASP A O 1
ATOM 706 N N . SER A 1 94 ? 17.601 -7.038 1.011 1.00 86.31 94 SER A N 1
ATOM 707 C CA . SER A 1 94 ? 16.723 -7.825 0.123 1.00 86.31 94 SER A CA 1
ATOM 708 C C . SER A 1 94 ? 15.900 -6.963 -0.839 1.00 86.31 94 SER A C 1
ATOM 710 O O . SER A 1 94 ? 15.622 -7.364 -1.975 1.00 86.31 94 SER A O 1
ATOM 712 N N . VAL A 1 95 ? 15.522 -5.759 -0.407 1.00 90.81 95 VAL A N 1
ATOM 713 C CA . VAL A 1 95 ? 14.643 -4.852 -1.152 1.00 90.81 95 VAL A CA 1
ATOM 714 C C . VAL A 1 95 ? 15.164 -3.423 -1.153 1.00 90.81 95 VAL A C 1
ATOM 716 O O . VAL A 1 95 ? 15.923 -3.011 -0.281 1.00 90.81 95 VAL A O 1
ATOM 719 N N . TYR A 1 96 ? 14.749 -2.656 -2.154 1.00 91.12 96 TYR A N 1
ATOM 720 C CA . TYR A 1 96 ? 14.792 -1.199 -2.100 1.00 91.12 96 TYR A CA 1
ATOM 721 C C . TYR A 1 96 ? 13.450 -0.686 -1.577 1.00 91.12 96 TYR A C 1
ATOM 723 O O . TYR A 1 96 ? 12.404 -1.188 -1.991 1.00 91.12 96 TYR A O 1
ATOM 731 N N . VAL A 1 97 ? 13.469 0.315 -0.699 1.00 93.12 97 VAL A N 1
ATOM 732 C CA . VAL A 1 97 ? 12.292 1.019 -0.183 1.00 93.12 97 VAL A CA 1
ATOM 733 C C . VAL A 1 97 ? 12.443 2.501 -0.505 1.00 93.12 97 VAL A C 1
ATOM 735 O O . VAL A 1 97 ? 13.069 3.275 0.212 1.00 93.12 97 VAL A O 1
ATOM 738 N N . LEU A 1 98 ? 11.837 2.918 -1.610 1.00 92.75 98 LEU A N 1
ATOM 739 C CA . LEU A 1 98 ? 12.008 4.256 -2.155 1.00 92.75 98 LEU A CA 1
ATOM 740 C C . LEU A 1 98 ? 10.872 5.187 -1.737 1.00 92.75 98 LEU A C 1
ATOM 742 O O . LEU A 1 98 ? 9.707 4.792 -1.710 1.00 92.75 98 LEU A O 1
ATOM 746 N N . SER A 1 99 ? 11.204 6.454 -1.495 1.00 93.31 99 SER A N 1
ATOM 747 C CA . SER A 1 99 ? 10.220 7.539 -1.450 1.00 93.31 99 SER A CA 1
ATOM 748 C C . SER A 1 99 ? 10.012 8.090 -2.861 1.00 93.31 99 SER A C 1
ATOM 750 O O . SER A 1 99 ? 10.963 8.544 -3.491 1.00 93.31 99 SER A O 1
ATOM 752 N N . ALA A 1 100 ? 8.776 8.055 -3.356 1.00 91.62 100 ALA A N 1
ATOM 753 C CA . ALA A 1 100 ? 8.387 8.597 -4.659 1.00 91.62 100 ALA A CA 1
ATOM 754 C C . ALA A 1 100 ? 7.857 10.043 -4.570 1.00 91.62 100 ALA A C 1
ATOM 756 O O . ALA A 1 100 ? 7.548 10.647 -5.593 1.00 91.62 100 ALA A O 1
ATOM 757 N N . GLY A 1 101 ? 7.772 10.603 -3.359 1.00 92.25 101 GLY A N 1
ATOM 758 C CA . GLY A 1 101 ? 7.359 11.982 -3.105 1.00 92.25 101 GLY A CA 1
ATOM 759 C C . GLY A 1 101 ? 6.079 12.097 -2.280 1.00 92.25 101 GLY A C 1
ATOM 760 O O . GLY A 1 101 ? 5.494 11.101 -1.852 1.00 92.25 101 GLY A O 1
ATOM 761 N N . SER A 1 102 ? 5.656 13.341 -2.063 1.00 95.56 102 SER A N 1
ATOM 762 C CA . SER A 1 102 ? 4.454 13.695 -1.304 1.00 95.56 102 SER A CA 1
ATOM 763 C C . SER A 1 102 ? 3.498 14.485 -2.190 1.00 95.56 102 SER A C 1
ATOM 765 O O . SER A 1 102 ? 3.901 15.438 -2.861 1.00 95.56 102 SER A O 1
ATOM 767 N N . TYR A 1 103 ? 2.230 14.088 -2.188 1.00 95.88 103 TYR A N 1
ATOM 768 C CA . TYR A 1 103 ? 1.195 14.643 -3.054 1.00 95.88 103 TYR A CA 1
ATOM 769 C C . TYR A 1 103 ? 0.005 15.123 -2.233 1.00 95.88 103 TYR A C 1
ATOM 771 O O . TYR A 1 103 ? -0.456 14.430 -1.328 1.00 95.88 103 TYR A O 1
ATOM 779 N N . GLN A 1 104 ? -0.552 16.281 -2.584 1.00 97.75 104 GLN A N 1
ATOM 780 C CA . GLN A 1 104 ? -1.774 16.759 -1.944 1.00 97.75 104 GLN A CA 1
ATOM 781 C C . GLN A 1 104 ? -3.004 16.001 -2.444 1.00 97.75 104 GLN A C 1
ATOM 783 O O . GLN A 1 104 ? -3.184 15.790 -3.643 1.00 97.75 104 GLN A O 1
ATOM 788 N N . ILE A 1 105 ? -3.888 15.641 -1.515 1.00 97.31 105 ILE A N 1
ATOM 789 C CA . ILE A 1 105 ? -5.204 15.085 -1.821 1.00 97.31 105 ILE A CA 1
ATOM 790 C C . ILE A 1 105 ? -6.107 16.198 -2.364 1.00 97.31 105 ILE A C 1
ATOM 792 O O . ILE A 1 105 ? -6.516 17.093 -1.623 1.00 97.31 105 ILE A O 1
ATOM 796 N N . THR A 1 106 ? -6.451 16.122 -3.649 1.00 96.69 106 THR A N 1
ATOM 797 C CA . THR A 1 106 ? -7.231 17.158 -4.353 1.00 96.69 106 THR A CA 1
ATOM 798 C C . THR A 1 106 ? -8.723 16.854 -4.465 1.00 96.69 106 THR A C 1
ATOM 800 O O . THR A 1 106 ? -9.505 17.741 -4.798 1.00 96.69 106 THR A O 1
ATOM 803 N N . GLY A 1 107 ? -9.155 15.625 -4.172 1.00 93.69 107 GLY A N 1
ATOM 804 C CA . GLY A 1 107 ? -10.570 15.273 -4.228 1.00 93.69 107 GLY A CA 1
ATOM 805 C C . GLY A 1 107 ? -10.867 13.799 -3.983 1.00 93.69 107 GLY A C 1
ATOM 806 O O . GLY A 1 107 ? -9.993 12.999 -3.644 1.00 93.69 107 GLY A O 1
ATOM 807 N N . SER A 1 108 ? -12.130 13.432 -4.200 1.00 92.12 108 SER A N 1
ATOM 808 C CA . SER A 1 108 ? -12.682 12.108 -3.883 1.00 92.12 108 SER A CA 1
ATOM 809 C C . SER A 1 108 ? -12.090 10.954 -4.693 1.00 92.12 108 SER A C 1
ATOM 811 O O . SER A 1 108 ? -12.110 9.818 -4.216 1.00 92.12 108 SER A O 1
ATOM 813 N N . ALA A 1 109 ? -11.521 11.229 -5.870 1.00 90.31 109 ALA A N 1
ATOM 814 C CA . ALA A 1 109 ? -10.786 10.242 -6.661 1.00 90.31 109 ALA A CA 1
ATOM 815 C C . ALA A 1 109 ? -9.549 9.704 -5.917 1.00 90.31 109 ALA A C 1
ATOM 817 O O . ALA A 1 109 ? -9.179 8.547 -6.093 1.00 90.31 109 ALA A O 1
ATOM 818 N N . MET A 1 110 ? -8.960 10.505 -5.023 1.00 93.06 110 MET A N 1
ATOM 819 C CA . MET A 1 110 ? -7.815 10.130 -4.187 1.00 93.06 110 MET A CA 1
ATOM 820 C C . MET A 1 110 ? -8.257 9.625 -2.802 1.00 93.06 110 MET A C 1
ATOM 822 O O . MET A 1 110 ? -7.584 9.839 -1.794 1.00 93.06 110 MET A O 1
ATOM 826 N N . ASN A 1 111 ? -9.412 8.951 -2.719 1.00 94.44 111 ASN A N 1
ATOM 827 C CA . ASN A 1 111 ? -9.892 8.360 -1.471 1.00 94.44 111 ASN A CA 1
ATOM 828 C C . ASN A 1 111 ? -9.254 6.998 -1.176 1.00 94.44 111 ASN A C 1
ATOM 830 O O . ASN A 1 111 ? -9.909 5.953 -1.168 1.00 94.44 111 ASN A O 1
ATOM 834 N N . TYR A 1 112 ? -7.966 7.033 -0.852 1.00 94.12 112 TYR A N 1
ATOM 835 C CA . TYR A 1 112 ? -7.202 5.860 -0.441 1.00 94.12 112 TYR A CA 1
ATOM 836 C C . TYR A 1 112 ? -7.627 5.299 0.923 1.00 94.12 112 TYR A C 1
ATOM 838 O O . TYR A 1 112 ? -7.272 4.171 1.246 1.00 94.12 112 TYR A O 1
ATOM 846 N N . CYS A 1 113 ? -8.421 6.033 1.704 1.00 95.75 113 CYS A N 1
ATOM 847 C CA . CYS A 1 113 ? -8.912 5.622 3.019 1.00 95.75 113 CYS A CA 1
ATOM 848 C C . CYS A 1 113 ? -10.095 4.657 2.959 1.00 95.75 113 CYS A C 1
ATOM 850 O O . CYS A 1 113 ? -10.353 3.955 3.938 1.00 95.75 113 CYS A O 1
ATOM 852 N N . ARG A 1 114 ? -10.820 4.609 1.832 1.00 93.62 114 ARG A N 1
ATOM 853 C CA . ARG A 1 114 ? -12.100 3.891 1.696 1.00 93.62 114 ARG A CA 1
ATOM 854 C C . ARG A 1 114 ? -12.036 2.425 2.125 1.00 93.62 114 ARG A C 1
ATOM 856 O O . ARG A 1 114 ? -13.003 1.917 2.679 1.00 93.62 114 ARG A O 1
ATOM 863 N N . GLY A 1 115 ? -10.898 1.761 1.920 1.00 92.75 115 GLY A N 1
ATOM 864 C CA . GLY A 1 115 ? -10.729 0.362 2.315 1.00 92.75 115 GLY A CA 1
ATOM 865 C C . GLY A 1 115 ? -10.826 0.100 3.819 1.00 92.75 115 GLY A C 1
ATOM 866 O O . GLY A 1 115 ? -11.116 -1.021 4.195 1.00 92.75 115 GLY A O 1
ATOM 867 N N . LEU A 1 116 ? -10.650 1.116 4.673 1.00 97.25 116 LEU A N 1
ATOM 868 C CA . LEU A 1 116 ? -10.810 0.991 6.129 1.00 97.25 116 LEU A CA 1
ATOM 869 C C . LEU A 1 116 ? -12.282 0.990 6.586 1.00 97.25 116 LEU A C 1
ATOM 871 O O . LEU A 1 116 ? -12.549 0.789 7.771 1.00 97.25 116 LEU A O 1
ATOM 875 N N . THR A 1 117 ? -13.243 1.207 5.685 1.00 97.56 117 THR A N 1
ATOM 876 C CA . THR A 1 117 ? -14.673 1.135 6.013 1.00 97.56 117 THR A CA 1
ATOM 877 C C . THR A 1 117 ? -15.068 -0.323 6.229 1.00 97.56 117 THR A C 1
ATOM 879 O O . THR A 1 117 ? -15.149 -1.098 5.277 1.00 97.56 117 THR A O 1
ATOM 882 N N . SER A 1 118 ? -15.278 -0.716 7.485 1.00 97.62 118 SER A N 1
ATOM 883 C CA . SER A 1 118 ? -15.633 -2.086 7.862 1.00 97.62 118 SER A CA 1
ATOM 884 C C . SER A 1 118 ? -16.157 -2.148 9.301 1.00 97.62 118 SER A C 1
ATOM 886 O O . SER A 1 118 ? -16.222 -1.141 10.009 1.00 97.62 118 SER A O 1
ATOM 888 N N . ASN A 1 119 ? -16.513 -3.354 9.738 1.00 97.62 119 ASN A N 1
ATOM 889 C CA . ASN A 1 119 ? -16.825 -3.662 11.127 1.00 97.62 119 ASN A CA 1
ATOM 890 C C . ASN A 1 119 ? -15.652 -4.405 11.763 1.00 97.62 119 ASN A C 1
ATOM 892 O O . ASN A 1 119 ? -15.224 -5.432 11.239 1.00 97.62 119 ASN A O 1
ATOM 896 N N . TYR A 1 120 ? -15.203 -3.952 12.924 1.00 97.88 120 TYR A N 1
ATOM 897 C CA . TYR A 1 120 ? -14.031 -4.485 13.612 1.00 97.88 120 TYR A CA 1
ATOM 898 C C . TYR A 1 120 ? -14.422 -5.019 14.981 1.00 97.88 120 TYR A C 1
ATOM 900 O O . TYR A 1 120 ? -15.191 -4.375 15.689 1.00 97.88 120 TYR A O 1
ATOM 908 N N . THR A 1 121 ? -13.887 -6.171 15.373 1.00 96.62 121 THR A N 1
ATOM 909 C CA . THR A 1 121 ? -13.958 -6.630 16.766 1.00 96.62 121 THR A CA 1
ATOM 910 C C . THR A 1 121 ? -12.750 -6.068 17.502 1.00 96.62 121 THR A C 1
ATOM 912 O O . THR A 1 121 ? -11.622 -6.326 17.087 1.00 96.62 121 THR A O 1
ATOM 915 N N . VAL A 1 122 ? -12.976 -5.267 18.543 1.00 96.44 122 VAL A N 1
ATOM 916 C CA . VAL A 1 122 ? -11.916 -4.485 19.201 1.00 96.44 122 VAL A CA 1
ATOM 917 C C . VAL A 1 122 ? -12.001 -4.578 20.720 1.00 96.44 122 VAL A C 1
ATOM 919 O O . VAL A 1 122 ? -13.088 -4.662 21.287 1.00 96.44 122 VAL A O 1
ATOM 922 N N . ASP A 1 123 ? -10.842 -4.507 21.371 1.00 94.19 123 ASP A N 1
ATOM 923 C CA . ASP A 1 123 ? -10.719 -4.254 22.806 1.00 94.19 123 ASP A CA 1
ATOM 924 C C . ASP A 1 123 ? -10.405 -2.768 23.014 1.00 94.19 123 ASP A C 1
ATOM 926 O O . ASP 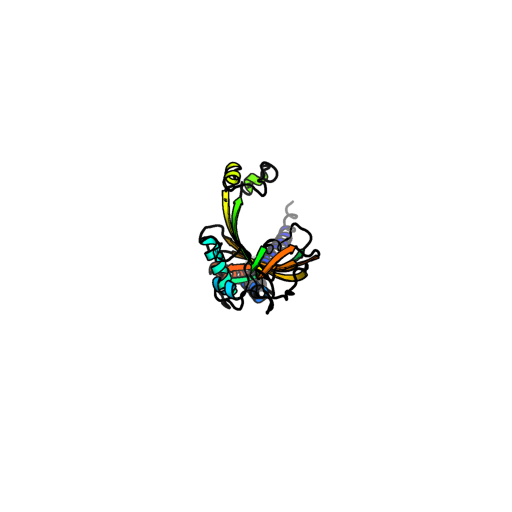A 1 123 ? -9.312 -2.301 22.694 1.00 94.19 123 ASP A O 1
ATOM 930 N N . ILE A 1 124 ? -11.383 -2.020 23.525 1.00 94.69 124 ILE A N 1
ATOM 931 C CA . ILE A 1 124 ? -11.275 -0.568 23.726 1.00 94.69 124 ILE A CA 1
ATOM 932 C C . ILE A 1 124 ? -10.600 -0.184 25.049 1.00 94.69 124 ILE A C 1
ATOM 934 O O . ILE A 1 124 ? -10.460 1.002 25.339 1.00 94.69 124 ILE A O 1
ATOM 938 N N . THR A 1 125 ? -10.164 -1.156 25.863 1.00 93.25 125 THR A N 1
ATOM 939 C CA . THR A 1 125 ? -9.376 -0.873 27.078 1.00 93.25 125 THR A CA 1
ATOM 940 C C . THR A 1 125 ? -7.962 -0.382 26.754 1.00 93.25 125 THR A C 1
ATOM 942 O O . THR A 1 125 ? -7.263 0.141 27.623 1.00 93.25 125 THR A O 1
ATOM 945 N N . LYS A 1 126 ? -7.537 -0.526 25.493 1.00 92.25 126 LYS A N 1
ATOM 946 C CA . LYS A 1 126 ? -6.235 -0.115 24.965 1.00 92.25 126 LYS A CA 1
ATOM 947 C C . LYS A 1 126 ? -6.426 0.697 23.679 1.00 92.25 126 LYS A C 1
ATOM 949 O O . LYS A 1 126 ? -7.471 0.589 23.036 1.00 92.25 126 LYS A O 1
ATOM 954 N N . PRO A 1 127 ? -5.422 1.489 23.261 1.00 95.19 127 PRO A N 1
ATOM 955 C CA . PRO A 1 127 ? -5.437 2.120 21.949 1.00 95.19 127 PRO A CA 1
ATOM 956 C C . PRO A 1 127 ? -5.635 1.085 20.836 1.00 95.19 127 PRO A C 1
ATOM 958 O O . PRO A 1 127 ? -4.897 0.102 20.743 1.00 95.19 127 PRO A O 1
ATOM 961 N N . VAL A 1 128 ? -6.625 1.328 19.985 1.00 96.44 128 VAL A N 1
ATOM 962 C CA . VAL A 1 128 ? -7.035 0.433 18.906 1.00 96.44 128 VAL A CA 1
ATOM 963 C C . VAL A 1 128 ? -6.204 0.722 17.662 1.00 96.44 128 VAL A C 1
ATOM 965 O O . VAL A 1 128 ? -5.980 1.879 17.307 1.00 96.44 128 VAL A O 1
ATOM 968 N N . LYS A 1 129 ? -5.775 -0.335 16.972 1.00 97.44 129 LYS A N 1
ATOM 969 C CA . LYS A 1 129 ? -5.209 -0.268 15.622 1.00 97.44 129 LYS A CA 1
ATOM 970 C C . LYS A 1 129 ? -6.068 -1.103 14.687 1.00 97.44 129 LYS A C 1
ATOM 972 O O . LYS A 1 129 ? -6.391 -2.243 15.016 1.00 97.44 129 LYS A O 1
ATOM 977 N N . LEU A 1 130 ? -6.424 -0.551 13.536 1.00 98.12 130 LEU A N 1
ATOM 978 C CA . LEU A 1 130 ? -7.277 -1.211 12.555 1.00 98.12 130 LEU A CA 1
ATOM 979 C C . LEU A 1 130 ? -6.466 -1.616 11.332 1.00 98.12 130 LEU A C 1
ATOM 981 O O . LEU A 1 130 ? -5.556 -0.890 10.922 1.00 98.12 130 LEU A O 1
ATOM 985 N N . ALA A 1 131 ? -6.823 -2.747 10.735 1.00 98.12 131 ALA A N 1
ATOM 986 C CA . ALA A 1 131 ? -6.258 -3.178 9.470 1.00 98.12 131 ALA A CA 1
ATOM 987 C C . ALA A 1 131 ? -7.300 -3.802 8.538 1.00 98.12 131 ALA A C 1
ATOM 989 O O . ALA A 1 131 ? -8.320 -4.341 8.960 1.00 98.12 131 ALA A O 1
ATOM 990 N N . THR A 1 132 ? -7.027 -3.744 7.242 1.00 98.38 132 THR A N 1
ATOM 991 C CA . THR A 1 132 ? -7.781 -4.473 6.216 1.00 98.38 132 THR A CA 1
ATOM 992 C C . THR A 1 132 ? -6.806 -5.082 5.235 1.00 98.38 132 THR A C 1
ATOM 994 O O . THR A 1 132 ? -5.772 -4.477 4.957 1.00 98.38 132 THR A O 1
ATOM 997 N N . ALA A 1 133 ? -7.139 -6.257 4.722 1.00 97.94 133 ALA A N 1
ATOM 998 C CA . ALA A 1 133 ? -6.427 -6.919 3.647 1.00 97.94 133 ALA A CA 1
ATOM 999 C C . ALA A 1 133 ? -7.450 -7.453 2.647 1.00 97.94 133 ALA A C 1
ATOM 1001 O O . ALA A 1 133 ? -8.378 -8.168 3.023 1.00 97.94 133 ALA A O 1
ATOM 1002 N N . VAL A 1 134 ? -7.300 -7.053 1.389 1.00 97.19 134 VAL A N 1
ATOM 1003 C CA . VAL A 1 134 ? -8.161 -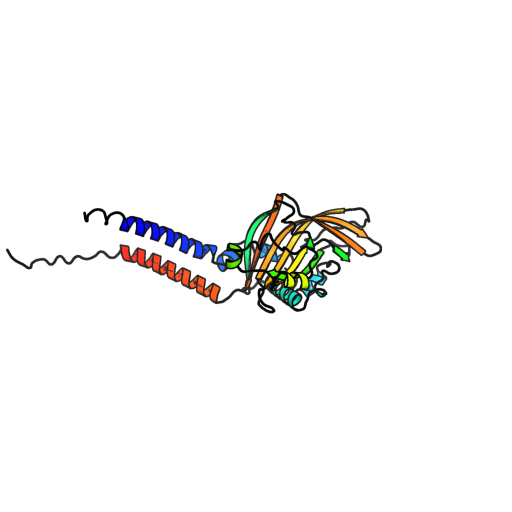7.484 0.285 1.00 97.19 134 VAL A CA 1
ATOM 1004 C C . VAL A 1 134 ? -7.278 -7.746 -0.920 1.00 97.19 134 VAL A C 1
ATOM 1006 O O . VAL A 1 134 ? -6.399 -6.941 -1.225 1.00 97.19 134 VAL A O 1
ATOM 1009 N N . ASP A 1 135 ? -7.525 -8.833 -1.633 1.00 95.69 135 ASP A N 1
ATOM 1010 C CA . ASP A 1 135 ? -6.905 -9.109 -2.917 1.00 95.69 135 ASP A CA 1
ATOM 1011 C C . ASP A 1 135 ? -7.908 -9.035 -4.070 1.00 95.69 135 ASP A C 1
ATOM 1013 O O . ASP A 1 135 ? -9.128 -9.071 -3.903 1.00 95.69 135 ASP A O 1
ATOM 1017 N N . ALA A 1 136 ? -7.377 -8.816 -5.268 1.00 92.88 136 ALA A N 1
ATOM 1018 C CA . ALA A 1 136 ? -8.166 -8.697 -6.481 1.00 92.88 136 ALA A CA 1
ATOM 1019 C C . ALA A 1 136 ? -7.326 -9.017 -7.722 1.00 92.88 136 ALA A C 1
ATOM 1021 O O . ALA A 1 136 ? -6.099 -9.132 -7.672 1.00 92.88 136 ALA A O 1
ATOM 1022 N N . ILE A 1 137 ? -8.005 -9.091 -8.865 1.00 91.38 137 ILE A N 1
ATOM 1023 C CA . ILE A 1 137 ? -7.386 -9.181 -10.185 1.00 91.38 137 ILE A CA 1
ATOM 1024 C C . ILE A 1 137 ? -7.777 -7.935 -10.977 1.00 91.38 137 ILE A C 1
ATOM 1026 O O . ILE A 1 137 ? -8.952 -7.587 -11.077 1.00 91.38 137 ILE A O 1
ATOM 1030 N N . THR A 1 138 ? -6.784 -7.255 -11.541 1.00 90.12 138 THR A N 1
ATOM 1031 C CA . THR A 1 138 ? -6.985 -6.199 -12.532 1.00 90.12 138 THR A CA 1
ATOM 1032 C C . THR A 1 138 ? -7.231 -6.836 -13.888 1.00 90.12 138 THR A C 1
ATOM 1034 O O . THR A 1 138 ? -6.454 -7.684 -14.334 1.00 90.12 138 THR A O 1
ATOM 1037 N N . PHE A 1 139 ? -8.280 -6.374 -14.551 1.00 90.31 139 PHE A N 1
ATOM 1038 C CA . PHE A 1 139 ? -8.634 -6.746 -15.909 1.00 90.31 139 PHE A CA 1
ATOM 1039 C C . PHE A 1 139 ? -8.258 -5.607 -16.859 1.00 90.31 139 PHE A C 1
ATOM 1041 O O . PHE A 1 139 ? -8.560 -4.449 -16.574 1.00 90.31 139 PHE A O 1
ATOM 1048 N N . LEU A 1 140 ? -7.597 -5.930 -17.969 1.00 88.88 140 LEU A N 1
ATOM 1049 C CA . LEU A 1 140 ? -7.192 -4.971 -19.001 1.00 88.88 140 LEU A CA 1
ATOM 1050 C C . LEU A 1 140 ? -7.816 -5.359 -20.340 1.00 88.88 140 LEU A C 1
ATOM 1052 O O . LEU A 1 140 ? -7.965 -6.543 -20.635 1.00 88.88 140 LEU A O 1
ATOM 1056 N N . ARG A 1 141 ? -8.172 -4.368 -21.153 1.00 89.81 141 ARG A N 1
ATOM 1057 C CA . ARG A 1 141 ? -8.674 -4.553 -22.516 1.00 89.81 141 ARG A CA 1
ATOM 1058 C C . ARG A 1 141 ? -7.799 -3.747 -23.458 1.00 89.81 141 ARG A C 1
ATOM 1060 O O . ARG A 1 141 ? -7.515 -2.596 -23.155 1.00 89.81 141 ARG A O 1
ATOM 1067 N N . GLY A 1 142 ? -7.412 -4.349 -24.577 1.00 84.69 142 GLY A N 1
ATOM 1068 C CA . GLY A 1 142 ? -6.553 -3.701 -25.562 1.00 84.69 142 GLY A CA 1
ATOM 1069 C C . GLY A 1 142 ? -5.073 -3.671 -25.169 1.00 84.69 142 GLY A C 1
ATOM 1070 O O . GLY A 1 142 ? -4.622 -4.319 -24.224 1.00 84.69 142 GLY A O 1
ATOM 1071 N N . THR A 1 143 ? -4.305 -2.939 -25.964 1.00 82.94 143 THR A N 1
ATOM 1072 C CA . THR A 1 143 ? -2.871 -2.684 -25.819 1.00 82.94 143 THR A CA 1
ATOM 1073 C C . THR A 1 143 ? -2.609 -1.198 -26.049 1.00 82.94 143 THR A C 1
ATOM 1075 O O . THR A 1 143 ? -3.450 -0.497 -26.612 1.00 82.94 143 THR A O 1
ATOM 1078 N N . ALA A 1 144 ? -1.412 -0.717 -25.705 1.00 83.69 144 ALA A N 1
ATOM 1079 C CA . ALA A 1 144 ? -1.021 0.670 -25.972 1.00 83.69 144 ALA A CA 1
ATOM 1080 C C . ALA A 1 144 ? -1.218 1.080 -27.445 1.00 83.69 144 ALA A C 1
ATOM 1082 O O . ALA A 1 144 ? -1.613 2.211 -27.714 1.00 83.69 144 ALA A O 1
ATOM 1083 N N . LEU A 1 145 ? -0.989 0.158 -28.390 1.00 82.94 145 LEU A N 1
ATOM 1084 C CA . LEU A 1 145 ? -1.213 0.419 -29.810 1.00 82.94 145 LEU A CA 1
ATOM 1085 C C . LEU A 1 145 ? -2.701 0.494 -30.154 1.00 82.94 145 LEU A C 1
ATOM 1087 O O . LEU A 1 145 ? -3.100 1.395 -30.879 1.00 82.94 145 LEU A O 1
ATOM 1091 N N . THR A 1 146 ? -3.527 -0.431 -29.657 1.00 81.44 146 THR A N 1
ATOM 1092 C CA . THR A 1 146 ? -4.957 -0.432 -30.006 1.00 81.44 146 THR A CA 1
ATOM 1093 C C . THR A 1 146 ? -5.658 0.789 -29.433 1.00 81.44 146 THR A C 1
ATOM 1095 O O . THR A 1 146 ? -6.407 1.418 -30.165 1.00 81.44 146 THR A O 1
ATOM 1098 N N . HIS A 1 147 ? -5.313 1.208 -28.209 1.00 84.25 147 HIS A N 1
ATOM 1099 C CA . HIS A 1 147 ? -5.838 2.430 -27.589 1.00 84.25 147 HIS A CA 1
ATOM 1100 C C . HIS A 1 147 ? -5.632 3.695 -28.437 1.00 84.25 147 HIS A C 1
ATOM 1102 O O . HIS A 1 147 ? -6.396 4.645 -28.306 1.00 84.25 147 HIS A O 1
ATOM 1108 N N . ALA A 1 148 ? -4.619 3.731 -29.312 1.00 85.12 148 ALA A N 1
ATOM 1109 C CA . ALA A 1 148 ? -4.395 4.863 -30.213 1.00 85.12 148 ALA A CA 1
ATOM 1110 C C . ALA A 1 148 ? -5.393 4.917 -31.386 1.00 85.12 148 ALA A C 1
ATOM 1112 O O . ALA A 1 148 ? -5.541 5.961 -32.018 1.00 85.12 148 ALA A O 1
ATOM 1113 N N . PHE A 1 149 ? -6.064 3.802 -31.684 1.00 88.25 149 PHE A N 1
ATOM 1114 C CA . PHE A 1 149 ? -6.940 3.636 -32.847 1.00 88.25 149 PHE A CA 1
ATOM 1115 C C . PHE A 1 149 ? -8.356 3.163 -32.483 1.00 88.25 149 PHE A C 1
ATOM 1117 O O . PHE A 1 149 ? -9.169 2.945 -33.379 1.00 88.25 149 PHE A O 1
ATOM 1124 N N . THR A 1 150 ? -8.660 2.996 -31.194 1.00 84.81 150 THR A N 1
ATOM 1125 C CA . THR A 1 150 ? -9.964 2.547 -30.688 1.00 84.81 150 THR A CA 1
ATOM 1126 C C . THR A 1 150 ? -10.509 3.480 -29.609 1.00 84.81 150 THR A C 1
ATOM 1128 O O . THR A 1 150 ? -9.791 4.293 -29.037 1.00 84.81 150 THR A O 1
ATOM 1131 N N . ASP A 1 151 ? -11.801 3.356 -29.318 1.00 84.75 151 ASP A N 1
ATOM 1132 C CA . ASP A 1 151 ? -12.559 4.113 -28.312 1.00 84.75 151 ASP A CA 1
ATOM 1133 C C . ASP A 1 151 ? -12.780 3.310 -27.016 1.00 84.75 151 ASP A C 1
ATOM 1135 O O . ASP A 1 151 ? -13.708 3.543 -26.239 1.00 84.75 151 ASP A O 1
ATOM 1139 N N . ASP A 1 152 ? -11.893 2.358 -26.741 1.00 82.19 152 ASP A N 1
ATOM 1140 C CA . ASP A 1 152 ? -11.989 1.417 -25.629 1.00 82.19 152 ASP A CA 1
ATOM 1141 C C . ASP A 1 152 ? -11.833 2.061 -24.239 1.00 82.19 152 ASP A C 1
ATOM 1143 O O . ASP A 1 152 ? -12.118 1.401 -23.235 1.00 82.19 152 ASP A O 1
ATOM 1147 N N . LEU A 1 153 ? -11.468 3.347 -24.176 1.00 80.75 153 LEU A N 1
ATOM 1148 C CA . LEU A 1 153 ? -11.491 4.177 -22.966 1.00 80.75 153 LEU A CA 1
ATOM 1149 C C . LEU A 1 153 ? -12.862 4.792 -22.646 1.00 80.75 153 LEU A C 1
ATOM 1151 O O . LEU A 1 153 ? -13.065 5.228 -21.515 1.00 80.75 153 LEU A O 1
ATOM 1155 N N . SER A 1 154 ? -13.793 4.856 -23.601 1.00 86.75 154 SER A N 1
ATOM 1156 C CA . SER A 1 154 ? -15.094 5.524 -23.425 1.00 86.75 154 SER A CA 1
ATOM 1157 C C . SER A 1 154 ? -16.295 4.644 -23.773 1.00 86.75 154 SER A C 1
ATOM 1159 O O . SER A 1 154 ? -17.384 4.873 -23.247 1.00 86.75 154 SER A O 1
ATOM 1161 N N . VAL A 1 155 ? -16.113 3.617 -24.604 1.00 87.06 155 VAL A N 1
ATOM 1162 C CA . VAL A 1 155 ? -17.190 2.747 -25.090 1.00 87.06 155 VAL A CA 1
ATOM 1163 C C . VAL A 1 155 ? -17.138 1.368 -24.429 1.00 87.06 155 VAL A C 1
ATOM 1165 O O . VAL A 1 155 ? -16.070 0.822 -24.143 1.00 87.06 155 VAL A O 1
ATOM 1168 N N . ASN A 1 156 ? -18.315 0.778 -24.172 1.00 87.00 156 ASN A N 1
ATOM 1169 C CA . ASN A 1 156 ? -18.464 -0.566 -23.594 1.00 87.00 156 ASN A CA 1
ATOM 1170 C C . ASN A 1 156 ? -17.681 -0.750 -22.281 1.00 87.00 156 ASN A C 1
ATOM 1172 O O . ASN A 1 156 ? -16.998 -1.760 -22.088 1.00 87.00 156 ASN A O 1
ATOM 1176 N N . LEU A 1 157 ? -17.729 0.260 -21.407 1.00 89.62 157 LEU A N 1
ATOM 1177 C CA . LEU A 1 157 ? -17.068 0.230 -20.107 1.00 89.62 157 LEU A CA 1
ATOM 1178 C C . LEU A 1 157 ? -17.872 -0.606 -19.101 1.00 89.62 157 LEU A C 1
ATOM 1180 O O . LEU A 1 157 ? -19.101 -0.504 -19.057 1.00 89.62 157 LEU A O 1
ATOM 1184 N N . PRO A 1 158 ? -17.201 -1.409 -18.262 1.00 89.19 158 PRO A N 1
ATOM 1185 C CA . PRO A 1 158 ? -17.876 -2.172 -17.228 1.00 89.19 158 PRO A CA 1
ATOM 1186 C C . PRO A 1 158 ? -18.388 -1.267 -16.105 1.00 89.19 158 PRO A C 1
ATOM 1188 O O . PRO A 1 158 ? -17.758 -0.282 -15.720 1.00 89.19 158 PRO A O 1
ATOM 1191 N N . THR A 1 159 ? -19.529 -1.636 -15.530 1.00 89.38 159 THR A N 1
ATOM 1192 C CA . THR A 1 159 ? -20.059 -1.000 -14.318 1.00 89.38 159 THR A CA 1
ATOM 1193 C C . THR A 1 159 ? -19.354 -1.518 -13.064 1.00 89.38 159 THR A C 1
ATOM 1195 O O . THR A 1 159 ? -18.818 -2.624 -13.067 1.00 89.38 159 THR A O 1
ATOM 1198 N N . ALA A 1 160 ? -19.448 -0.790 -11.947 1.00 83.75 160 ALA A N 1
ATOM 1199 C CA . ALA A 1 160 ? -18.869 -1.203 -10.659 1.00 83.75 160 ALA A CA 1
ATOM 1200 C C . ALA A 1 160 ? -19.381 -2.561 -10.125 1.00 83.75 160 ALA A C 1
ATOM 1202 O O . ALA A 1 160 ? -18.765 -3.140 -9.237 1.00 83.75 160 ALA A O 1
ATOM 1203 N N . THR A 1 161 ? -20.502 -3.062 -10.651 1.00 88.75 161 THR A N 1
ATOM 1204 C CA . THR A 1 161 ? -21.114 -4.349 -10.289 1.00 88.75 161 THR A CA 1
ATOM 1205 C C . THR A 1 161 ? -20.877 -5.451 -11.325 1.00 88.75 161 THR A C 1
ATOM 1207 O O . THR A 1 161 ? -21.476 -6.517 -11.210 1.00 88.75 161 THR A O 1
ATOM 1210 N N . ALA A 1 162 ? -20.058 -5.205 -12.354 1.00 91.62 162 ALA A N 1
ATOM 1211 C CA . ALA A 1 162 ? -19.787 -6.185 -13.401 1.00 91.62 162 ALA A CA 1
ATOM 1212 C C . ALA A 1 162 ? -19.071 -7.416 -12.826 1.00 91.62 162 ALA A C 1
ATOM 1214 O O . ALA A 1 162 ? -18.106 -7.298 -12.066 1.00 91.62 162 ALA A O 1
ATOM 1215 N N . SER A 1 163 ? -19.534 -8.605 -13.205 1.00 92.44 163 SER A N 1
ATOM 1216 C CA . SER A 1 163 ? -18.874 -9.859 -12.854 1.00 92.44 163 SER A CA 1
ATOM 1217 C C . SER A 1 163 ? -17.644 -10.099 -13.733 1.00 92.44 163 SER A C 1
ATOM 1219 O O . SER A 1 163 ? -17.508 -9.526 -14.814 1.00 92.44 163 SER A O 1
ATOM 1221 N N . MET A 1 164 ? -16.760 -11.014 -13.323 1.00 90.88 164 MET A N 1
ATOM 1222 C CA . MET A 1 164 ? -15.623 -11.427 -14.161 1.00 90.88 164 MET A CA 1
ATOM 1223 C C . MET A 1 164 ? -16.074 -11.945 -15.534 1.00 90.88 164 MET A C 1
ATOM 1225 O O . MET A 1 164 ? -15.411 -11.691 -16.535 1.00 90.88 164 MET A O 1
ATOM 1229 N N . ARG A 1 165 ? -17.230 -12.621 -15.596 1.00 92.88 165 ARG A N 1
ATOM 1230 C CA . ARG A 1 165 ? -17.818 -13.093 -16.854 1.00 92.88 165 ARG A CA 1
ATOM 1231 C C . ARG A 1 165 ? -18.202 -11.928 -17.765 1.00 92.88 165 ARG A C 1
ATOM 1233 O O . ARG A 1 165 ? -17.942 -12.003 -18.963 1.00 92.88 165 ARG A O 1
ATOM 1240 N N . ASP A 1 166 ? -18.779 -10.868 -17.206 1.00 94.19 166 ASP A N 1
ATOM 1241 C CA . ASP A 1 166 ? -19.147 -9.669 -17.966 1.00 94.19 166 ASP A CA 1
ATOM 1242 C C . ASP A 1 166 ? -17.894 -8.964 -18.497 1.00 94.19 166 ASP A C 1
ATOM 1244 O O . ASP A 1 166 ? -17.853 -8.566 -19.657 1.00 94.19 166 ASP A O 1
ATOM 1248 N N . LEU A 1 167 ? -16.833 -8.886 -17.683 1.00 93.38 167 LEU A N 1
ATOM 1249 C CA . LEU A 1 167 ? -15.540 -8.336 -18.103 1.00 93.38 167 LEU A CA 1
ATOM 1250 C C . LEU A 1 167 ? -14.963 -9.108 -19.294 1.00 93.38 167 LEU A C 1
ATOM 1252 O O . LEU A 1 167 ? -14.585 -8.499 -20.295 1.00 93.38 167 LEU A O 1
ATOM 1256 N N . THR A 1 168 ? -14.947 -10.440 -19.226 1.00 93.25 168 THR A N 1
ATOM 1257 C CA . THR A 1 168 ? -14.472 -11.274 -20.338 1.00 93.25 168 THR A CA 1
ATOM 1258 C C . THR A 1 168 ? -15.352 -11.133 -21.580 1.00 93.25 168 THR A C 1
ATOM 1260 O O . THR A 1 168 ? -14.823 -11.056 -22.686 1.00 93.25 168 THR A O 1
ATOM 1263 N N . ALA A 1 169 ? -16.676 -11.020 -21.421 1.00 93.44 169 ALA A N 1
ATOM 1264 C CA . ALA A 1 169 ? -17.593 -10.780 -22.538 1.00 93.44 169 ALA A CA 1
ATOM 1265 C C . ALA A 1 169 ? -17.352 -9.421 -23.225 1.00 93.44 169 ALA A C 1
ATOM 1267 O O . ALA A 1 169 ? -17.538 -9.299 -24.432 1.00 93.44 169 ALA A O 1
ATOM 1268 N N . LEU A 1 170 ? -16.884 -8.420 -22.474 1.00 91.88 170 LEU A N 1
ATOM 1269 C CA . LEU A 1 170 ? -16.496 -7.100 -22.983 1.00 91.88 170 LEU A CA 1
ATOM 1270 C C . LEU A 1 170 ? -15.062 -7.051 -23.549 1.00 91.88 170 LEU A C 1
ATOM 1272 O O . LEU A 1 170 ? -14.594 -5.968 -23.912 1.00 91.88 170 LEU A O 1
ATOM 1276 N N . GLY A 1 171 ? -14.363 -8.190 -23.616 1.00 90.56 171 GLY A N 1
ATOM 1277 C CA . GLY A 1 171 ? -13.006 -8.306 -24.157 1.00 90.56 171 GLY A CA 1
ATOM 1278 C C . GLY A 1 171 ? -11.889 -7.965 -23.169 1.00 90.56 171 GLY A C 1
ATOM 1279 O O . GLY A 1 171 ? -10.744 -7.791 -23.585 1.00 90.56 171 GLY A O 1
ATOM 1280 N N . PHE A 1 172 ? -12.189 -7.853 -21.873 1.00 92.50 172 PHE A N 1
ATOM 1281 C CA . PHE A 1 172 ? -11.156 -7.685 -20.857 1.00 92.50 172 PHE A CA 1
ATOM 1282 C C . PHE A 1 172 ? -10.529 -9.028 -20.467 1.00 92.50 172 PHE A C 1
ATOM 1284 O O . PHE A 1 172 ? -11.212 -10.036 -20.280 1.00 92.50 172 PHE A O 1
ATOM 1291 N N . VAL A 1 173 ? -9.217 -9.010 -20.256 1.00 90.75 173 VAL A N 1
ATOM 1292 C CA . VAL A 1 173 ? -8.402 -10.167 -19.885 1.00 90.75 173 VAL A CA 1
ATOM 1293 C C . VAL A 1 173 ? -7.811 -9.939 -18.488 1.00 90.75 173 VAL A C 1
ATOM 1295 O O . VAL A 1 173 ? -7.347 -8.830 -18.198 1.00 90.75 173 VAL A O 1
ATOM 1298 N N . PRO A 1 174 ? -7.819 -10.949 -17.597 1.00 90.06 174 PRO A N 1
ATOM 1299 C CA . PRO A 1 174 ? -7.135 -10.850 -16.311 1.00 90.06 174 PRO A CA 1
ATOM 1300 C C . PRO A 1 174 ? -5.635 -10.638 -16.542 1.00 90.06 174 PRO A C 1
ATOM 1302 O O . PRO A 1 174 ? -5.012 -11.376 -17.300 1.00 90.06 174 PRO A O 1
ATOM 1305 N N . SER A 1 175 ? -5.057 -9.624 -15.900 1.00 87.38 175 SER A N 1
ATOM 1306 C CA . SER A 1 175 ? -3.680 -9.203 -16.182 1.00 87.38 175 SER A CA 1
ATOM 1307 C C . SER A 1 175 ? -2.803 -9.110 -14.940 1.00 87.38 175 SER A C 1
ATOM 1309 O O . SER A 1 175 ? -1.686 -9.615 -14.948 1.00 87.38 175 SER A O 1
ATOM 1311 N N . ARG A 1 176 ? -3.282 -8.476 -13.864 1.00 88.88 176 ARG A N 1
ATOM 1312 C CA . ARG A 1 176 ? -2.445 -8.203 -12.686 1.00 88.88 176 ARG A CA 1
ATOM 1313 C C . ARG A 1 176 ? -3.127 -8.646 -11.408 1.00 88.88 176 ARG A C 1
ATOM 1315 O O . ARG A 1 176 ? -4.235 -8.197 -11.127 1.00 88.88 176 ARG A O 1
ATOM 1322 N N . ILE A 1 177 ? -2.453 -9.462 -10.610 1.00 92.81 177 ILE A N 1
ATOM 1323 C CA . ILE A 1 177 ? -2.910 -9.821 -9.266 1.00 92.81 177 ILE A CA 1
ATOM 1324 C C . ILE A 1 177 ? -2.427 -8.742 -8.304 1.00 92.81 177 ILE A C 1
ATOM 1326 O O . ILE A 1 177 ? -1.351 -8.160 -8.486 1.00 92.81 177 ILE A O 1
ATOM 1330 N N . GLN A 1 178 ? -3.244 -8.429 -7.308 1.00 95.38 178 GLN A N 1
ATOM 1331 C CA . GLN A 1 178 ? -2.928 -7.389 -6.348 1.00 95.38 178 GLN A CA 1
ATOM 1332 C C . GLN A 1 178 ? -3.467 -7.709 -4.962 1.00 95.38 178 GLN A C 1
ATOM 1334 O O . GLN A 1 178 ? -4.561 -8.252 -4.846 1.00 95.38 178 GLN A O 1
ATOM 1339 N N . THR A 1 179 ? -2.736 -7.276 -3.940 1.00 96.56 179 THR A N 1
ATOM 1340 C CA . THR A 1 179 ? -3.153 -7.342 -2.537 1.00 96.56 179 THR A CA 1
ATOM 1341 C C . THR A 1 179 ? -2.998 -5.964 -1.916 1.00 96.56 179 THR A C 1
ATOM 1343 O O . THR A 1 179 ? -1.906 -5.404 -1.910 1.00 96.56 179 THR A O 1
ATOM 1346 N N . ASP A 1 180 ? -4.093 -5.393 -1.425 1.00 97.06 180 ASP A N 1
ATOM 1347 C CA . ASP A 1 180 ? -4.155 -4.069 -0.807 1.00 97.06 180 ASP A CA 1
ATOM 1348 C C . ASP A 1 180 ? -4.357 -4.227 0.699 1.00 97.06 180 ASP A C 1
ATOM 1350 O O . ASP A 1 180 ? -5.420 -4.650 1.161 1.00 97.06 180 ASP A O 1
ATOM 1354 N N . MET A 1 181 ? -3.318 -3.889 1.459 1.00 97.81 181 MET A N 1
ATOM 1355 C CA . MET A 1 181 ? -3.358 -3.826 2.910 1.00 97.81 181 MET A CA 1
ATOM 1356 C C . MET A 1 181 ? -3.364 -2.376 3.368 1.00 97.81 181 MET A C 1
ATOM 1358 O O . MET A 1 181 ? -2.560 -1.557 2.922 1.00 97.81 181 MET A O 1
ATOM 1362 N N . ARG A 1 182 ? -4.246 -2.057 4.312 1.00 97.94 182 ARG A N 1
ATOM 1363 C CA . ARG A 1 182 ? -4.283 -0.750 4.977 1.00 97.94 182 ARG A CA 1
ATOM 1364 C C . ARG A 1 182 ? -4.205 -0.950 6.472 1.00 97.94 182 ARG A C 1
ATOM 1366 O O . ARG A 1 182 ? -4.909 -1.807 6.991 1.00 97.94 182 ARG A O 1
ATOM 1373 N N . MET A 1 183 ? -3.395 -0.146 7.146 1.00 98.00 183 MET A N 1
ATOM 1374 C CA . MET A 1 183 ? -3.149 -0.222 8.586 1.00 98.00 183 MET A CA 1
ATOM 1375 C C . MET A 1 183 ? -3.191 1.181 9.183 1.00 98.00 183 MET A C 1
ATOM 1377 O O . MET A 1 183 ? -2.659 2.121 8.596 1.00 98.00 183 MET A O 1
ATOM 1381 N N . THR A 1 184 ? -3.811 1.348 10.343 1.00 98.06 184 THR A N 1
ATOM 1382 C CA . THR A 1 184 ? -3.886 2.650 11.018 1.00 98.06 184 THR A CA 1
ATOM 1383 C C . THR A 1 184 ? -2.815 2.790 12.088 1.00 98.06 184 THR A C 1
ATOM 1385 O O . THR A 1 184 ? -2.365 1.809 12.680 1.00 98.06 184 THR A O 1
ATOM 1388 N N . THR A 1 185 ? -2.459 4.025 12.433 1.00 97.38 185 THR A N 1
ATOM 1389 C CA . THR A 1 185 ? -1.848 4.275 13.742 1.00 97.38 185 THR A CA 1
ATOM 1390 C C . THR A 1 185 ? -2.848 3.977 14.860 1.00 97.38 185 THR A C 1
ATOM 1392 O O . THR A 1 185 ? -4.050 3.833 14.621 1.00 97.38 185 THR A O 1
ATOM 1395 N N . ALA A 1 186 ? -2.348 3.863 16.090 1.00 96.88 186 ALA A N 1
ATOM 1396 C CA . ALA A 1 186 ? -3.207 3.643 17.244 1.00 96.88 186 ALA A CA 1
ATOM 1397 C C . ALA A 1 186 ? -4.052 4.888 17.548 1.00 96.88 186 ALA A C 1
ATOM 1399 O O . ALA A 1 186 ? -3.554 6.009 17.443 1.00 96.88 186 ALA A O 1
ATOM 1400 N N . PHE A 1 187 ? -5.303 4.692 17.955 1.00 96.94 187 PHE A N 1
ATOM 1401 C CA . PHE A 1 187 ? -6.190 5.758 18.421 1.00 96.94 187 PHE A CA 1
ATOM 1402 C C . PHE A 1 187 ? -7.124 5.244 19.524 1.00 96.94 187 PHE A C 1
ATOM 1404 O O . PHE A 1 187 ? -7.332 4.040 19.674 1.00 96.94 187 PHE A O 1
ATOM 1411 N N . ALA A 1 188 ? -7.662 6.153 20.335 1.00 96.00 188 ALA A N 1
ATOM 1412 C CA . ALA A 1 188 ? -8.590 5.804 21.406 1.00 96.00 188 ALA A CA 1
ATOM 1413 C C . ALA A 1 188 ? -10.034 5.743 20.887 1.00 96.00 188 ALA A C 1
ATOM 1415 O O . ALA A 1 188 ? -10.437 6.553 20.053 1.00 96.00 188 ALA A O 1
ATOM 1416 N N . VAL A 1 189 ? -10.817 4.807 21.422 1.00 96.62 189 VAL A N 1
ATOM 1417 C CA . VAL A 1 189 ? -12.255 4.675 21.161 1.00 96.62 189 VAL A CA 1
ATOM 1418 C C . VAL A 1 189 ? -12.982 4.815 22.488 1.00 96.62 189 VAL A C 1
ATOM 1420 O O . VAL A 1 189 ? -12.646 4.136 23.456 1.00 96.62 189 VAL A O 1
ATOM 1423 N N . GLN A 1 190 ? -13.976 5.695 22.552 1.00 95.25 190 GLN A N 1
ATOM 1424 C CA . GLN A 1 190 ? -14.780 5.868 23.756 1.00 95.25 190 GLN A CA 1
ATOM 1425 C C . GLN A 1 190 ? -15.831 4.759 23.852 1.00 95.25 190 GLN A C 1
ATOM 1427 O O . GLN A 1 190 ? -16.417 4.355 22.842 1.00 95.25 190 GLN A O 1
ATOM 1432 N N . ASN A 1 191 ? -16.112 4.304 25.076 1.00 94.81 191 ASN A N 1
ATOM 1433 C CA . ASN A 1 191 ? -17.159 3.321 25.357 1.00 94.81 191 ASN A CA 1
ATOM 1434 C C . ASN A 1 191 ? -18.558 3.961 25.281 1.00 94.81 191 ASN A C 1
ATOM 1436 O O . ASN A 1 191 ? -19.228 4.155 26.292 1.00 94.81 191 ASN A O 1
ATOM 1440 N N . THR A 1 192 ? -18.969 4.362 24.080 1.00 94.50 192 THR A N 1
ATOM 1441 C CA . THR A 1 192 ? -20.269 4.983 23.820 1.00 94.50 192 THR A CA 1
ATOM 1442 C C . THR A 1 192 ? -20.813 4.553 22.465 1.00 94.50 192 THR A C 1
ATOM 1444 O O . THR A 1 192 ? -20.069 4.416 21.491 1.00 94.50 192 THR A O 1
ATOM 1447 N N . SER A 1 193 ? -22.133 4.382 22.399 1.00 93.88 193 SER A N 1
ATOM 1448 C CA . SER A 1 193 ? -22.868 4.140 21.156 1.00 93.88 193 SER A CA 1
ATOM 1449 C C . SER A 1 193 ? -23.114 5.412 20.344 1.00 93.88 193 SER A C 1
ATOM 1451 O O . SER A 1 193 ? -23.666 5.333 19.243 1.00 93.88 193 SER A O 1
ATOM 1453 N N . ALA A 1 194 ? -22.741 6.582 20.873 1.00 96.06 194 ALA A N 1
ATOM 1454 C CA . ALA A 1 194 ? -22.757 7.831 20.128 1.00 96.06 194 ALA A CA 1
ATOM 1455 C C . ALA A 1 194 ? -21.714 7.811 19.000 1.00 96.06 194 ALA A C 1
ATOM 1457 O O . ALA A 1 194 ? -20.701 7.112 19.070 1.00 96.06 194 ALA A O 1
ATOM 1458 N N . MET A 1 195 ? -21.974 8.594 17.954 1.00 97.19 195 MET A N 1
ATOM 1459 C CA . MET A 1 195 ? -21.058 8.733 16.827 1.00 97.19 195 MET A CA 1
ATOM 1460 C C . MET A 1 195 ? -19.795 9.489 17.254 1.00 97.19 195 MET A C 1
ATOM 1462 O O . MET A 1 195 ? -19.874 10.540 17.888 1.00 97.19 195 MET A O 1
ATOM 1466 N N . GLN A 1 196 ? -18.637 8.944 16.895 1.00 96.62 196 GLN A N 1
ATOM 1467 C CA . GLN A 1 196 ? -17.311 9.460 17.225 1.00 96.62 196 GLN A CA 1
ATOM 1468 C C . GLN A 1 196 ? -16.545 9.780 15.942 1.00 96.62 196 GLN A C 1
ATOM 1470 O O . GLN A 1 196 ? -16.750 9.137 14.910 1.00 96.62 196 GLN A O 1
ATOM 1475 N N . TYR A 1 197 ? -15.630 10.743 16.017 1.00 97.06 197 TYR A N 1
ATOM 1476 C CA . TYR A 1 197 ? -14.826 11.180 14.881 1.00 97.06 197 TYR A CA 1
ATOM 1477 C C . TYR A 1 197 ? -13.349 11.157 15.246 1.00 97.06 197 TYR A C 1
ATOM 1479 O O . TYR A 1 197 ? -12.975 11.574 16.341 1.00 97.06 197 TYR A O 1
ATOM 1487 N N . ALA A 1 198 ? -12.511 10.688 14.328 1.00 96.44 198 ALA A N 1
ATOM 1488 C CA . ALA A 1 198 ? -11.067 10.713 14.502 1.00 96.44 198 ALA A CA 1
ATOM 1489 C C . ALA A 1 198 ? -10.366 11.003 13.177 1.00 96.44 198 ALA A C 1
ATOM 1491 O O . ALA A 1 198 ? -10.708 10.429 12.145 1.00 96.44 198 ALA A O 1
ATOM 1492 N N . THR A 1 199 ? -9.351 11.858 13.225 1.00 97.50 199 THR A N 1
ATOM 1493 C CA . THR A 1 199 ? -8.418 12.065 12.119 1.00 97.50 199 THR A CA 1
ATOM 1494 C C . THR A 1 199 ? -7.140 11.310 12.450 1.00 97.50 199 THR A C 1
ATOM 1496 O O . THR A 1 199 ? -6.492 11.594 13.455 1.00 97.50 199 THR A O 1
ATOM 1499 N N . ILE A 1 200 ? -6.804 10.312 11.639 1.00 97.50 200 ILE A N 1
ATOM 1500 C CA . ILE A 1 200 ? -5.726 9.360 11.926 1.00 97.50 200 ILE A CA 1
ATOM 1501 C C . ILE A 1 200 ? -4.752 9.250 10.764 1.00 97.50 200 ILE A C 1
ATOM 1503 O O . ILE A 1 200 ? -5.125 9.397 9.599 1.00 97.50 200 ILE A O 1
ATOM 1507 N N . THR A 1 201 ? -3.510 8.909 11.083 1.00 98.00 201 THR A N 1
ATOM 1508 C CA . THR A 1 201 ? -2.542 8.489 10.077 1.00 98.00 201 THR A CA 1
ATOM 1509 C C . THR A 1 201 ? -2.813 7.039 9.694 1.00 98.00 201 THR A C 1
ATOM 1511 O O . THR A 1 201 ? -3.057 6.181 10.548 1.00 98.00 201 THR A O 1
ATOM 1514 N N . TYR A 1 202 ? -2.755 6.751 8.401 1.00 97.75 202 TYR A N 1
ATOM 1515 C CA . TYR A 1 202 ? -2.816 5.395 7.881 1.00 97.75 202 TYR A CA 1
ATOM 1516 C C . TYR A 1 202 ? -1.607 5.109 6.999 1.00 97.75 202 TYR A C 1
ATOM 1518 O O . TYR A 1 202 ? -0.979 6.013 6.444 1.00 97.75 202 TYR A O 1
ATOM 1526 N N . TYR A 1 203 ? -1.330 3.823 6.867 1.00 98.31 203 TYR A N 1
ATOM 1527 C CA . TYR A 1 203 ? -0.346 3.262 5.971 1.00 98.31 203 TYR A CA 1
ATOM 1528 C C . TYR A 1 203 ? -1.030 2.312 5.001 1.00 98.31 203 TYR A C 1
ATOM 1530 O O . TYR A 1 203 ? -1.984 1.614 5.360 1.00 98.31 203 TYR A O 1
ATOM 1538 N N . ARG A 1 204 ? -0.528 2.276 3.773 1.00 97.75 204 ARG A N 1
ATOM 1539 C CA . ARG A 1 204 ? -0.971 1.372 2.720 1.00 97.75 204 ARG A CA 1
ATOM 1540 C C . ARG A 1 204 ? 0.212 0.569 2.217 1.00 97.75 204 ARG A C 1
ATOM 1542 O O . ARG A 1 204 ? 1.272 1.129 1.965 1.00 97.75 204 ARG A O 1
ATOM 1549 N N . VAL A 1 205 ? -0.001 -0.724 2.050 1.00 97.69 205 VAL A N 1
ATOM 1550 C CA . VAL A 1 205 ? 0.931 -1.648 1.416 1.00 97.69 205 VAL A CA 1
ATOM 1551 C C . VAL A 1 205 ? 0.155 -2.347 0.315 1.00 97.69 205 VAL A C 1
ATOM 1553 O O . VAL A 1 205 ? -0.722 -3.164 0.583 1.00 97.69 205 VAL A O 1
ATOM 1556 N N . TYR A 1 206 ? 0.432 -1.975 -0.928 1.00 97.12 206 TYR A N 1
ATOM 1557 C CA . TYR A 1 206 ? -0.324 -2.418 -2.088 1.00 97.12 206 TYR A CA 1
ATOM 1558 C C . TYR A 1 206 ? 0.574 -3.207 -3.040 1.00 97.12 206 TYR A C 1
ATOM 1560 O O . TYR A 1 206 ? 1.212 -2.656 -3.940 1.00 97.12 206 TYR A O 1
ATOM 1568 N N . ALA A 1 207 ? 0.624 -4.516 -2.805 1.00 96.44 207 ALA A N 1
ATOM 1569 C CA . ALA A 1 207 ? 1.401 -5.479 -3.569 1.00 96.44 207 ALA A CA 1
ATOM 1570 C C . ALA A 1 207 ? 0.760 -5.740 -4.937 1.00 96.44 207 ALA A C 1
ATOM 1572 O O . ALA A 1 207 ? -0.461 -5.872 -5.047 1.00 96.44 207 ALA A O 1
ATOM 1573 N N . LYS A 1 208 ? 1.579 -5.845 -5.983 1.00 94.62 208 LYS A N 1
ATOM 1574 C CA . LYS A 1 208 ? 1.164 -6.052 -7.374 1.00 94.62 208 LYS A CA 1
ATOM 1575 C C . LYS A 1 208 ? 2.123 -7.004 -8.076 1.00 94.62 208 LYS A C 1
ATOM 1577 O O . LYS A 1 208 ? 3.336 -6.887 -7.920 1.00 94.62 208 LYS A O 1
ATOM 1582 N N . SER A 1 209 ? 1.581 -7.890 -8.904 1.00 92.44 209 SER A N 1
ATOM 1583 C CA . SER A 1 209 ? 2.378 -8.768 -9.762 1.00 92.44 209 SER A CA 1
ATOM 1584 C C . SER A 1 209 ? 1.664 -9.059 -11.082 1.00 92.44 209 SER A C 1
ATOM 1586 O O . SER A 1 209 ? 0.441 -9.216 -11.110 1.00 92.44 209 SER A O 1
ATOM 1588 N N . TYR A 1 210 ? 2.422 -9.106 -12.180 1.00 87.06 210 TYR A N 1
ATOM 1589 C CA . TYR A 1 210 ? 1.910 -9.416 -13.526 1.00 87.06 210 TYR A CA 1
ATOM 1590 C C . TYR A 1 210 ? 1.785 -10.918 -13.792 1.00 87.06 210 TYR A C 1
ATOM 1592 O O . TYR A 1 210 ? 1.165 -11.321 -14.770 1.00 87.06 210 TYR A O 1
ATOM 1600 N N . CYS A 1 211 ? 2.368 -11.752 -12.932 1.00 84.94 211 CYS A N 1
ATOM 1601 C CA . CYS A 1 211 ? 2.271 -13.198 -13.033 1.00 84.94 211 CYS A CA 1
ATOM 1602 C C . CYS A 1 211 ? 1.977 -13.828 -11.674 1.00 84.94 211 CYS A C 1
ATOM 1604 O O . CYS A 1 211 ? 2.389 -13.340 -10.620 1.00 84.94 211 CYS A O 1
ATOM 1606 N N . THR A 1 212 ? 1.243 -14.936 -11.707 1.00 84.50 212 THR A N 1
ATOM 1607 C CA . THR A 1 212 ? 0.932 -15.723 -10.513 1.00 84.50 212 THR A CA 1
ATOM 1608 C C . THR A 1 212 ? 2.219 -16.324 -9.958 1.00 84.50 212 THR A C 1
ATOM 1610 O O . THR A 1 212 ? 2.904 -17.063 -10.657 1.00 84.50 212 THR A O 1
ATOM 1613 N N . GLY A 1 213 ? 2.545 -16.002 -8.706 1.00 81.56 213 GLY A N 1
ATOM 1614 C CA . GLY A 1 213 ? 3.729 -16.511 -8.001 1.00 81.56 213 GLY A CA 1
ATOM 1615 C C . GLY A 1 213 ? 5.025 -15.742 -8.270 1.00 81.56 213 GLY A C 1
ATOM 1616 O O . GLY A 1 213 ? 6.066 -16.098 -7.727 1.00 81.56 213 GLY A O 1
ATOM 1617 N N . CYS A 1 214 ? 4.987 -14.682 -9.078 1.00 87.56 214 CYS A N 1
ATOM 1618 C CA . CYS A 1 214 ? 6.150 -13.827 -9.288 1.00 87.56 214 CYS A CA 1
ATOM 1619 C C . CYS A 1 214 ? 6.335 -12.851 -8.131 1.00 87.56 214 CYS A C 1
ATOM 1621 O O . CYS A 1 214 ? 5.344 -12.324 -7.616 1.00 87.56 214 CYS A O 1
ATOM 1623 N N . ALA A 1 215 ? 7.597 -12.575 -7.784 1.00 88.69 215 ALA A N 1
ATOM 1624 C CA . ALA A 1 215 ? 7.962 -11.611 -6.751 1.00 88.69 215 ALA A CA 1
ATOM 1625 C C . ALA A 1 215 ? 7.221 -10.279 -6.984 1.00 88.69 215 ALA A C 1
ATOM 1627 O O . ALA A 1 215 ? 7.366 -9.676 -8.053 1.00 88.69 215 ALA A O 1
ATOM 1628 N N . PRO A 1 216 ? 6.367 -9.849 -6.041 1.00 93.12 216 PRO A N 1
ATOM 1629 C CA . PRO A 1 216 ? 5.573 -8.652 -6.220 1.00 93.12 216 PRO A CA 1
ATOM 1630 C C . PRO A 1 216 ? 6.421 -7.395 -6.032 1.00 93.12 216 PRO A C 1
ATOM 1632 O O . PRO A 1 216 ? 7.354 -7.357 -5.232 1.00 93.12 216 PRO A O 1
ATOM 1635 N N . ILE A 1 217 ? 6.016 -6.328 -6.713 1.00 93.31 217 ILE A N 1
ATOM 1636 C CA . ILE A 1 217 ? 6.370 -4.962 -6.318 1.00 93.31 217 ILE A CA 1
ATOM 1637 C C . ILE A 1 217 ? 5.283 -4.437 -5.383 1.00 93.31 217 ILE A C 1
ATOM 1639 O O . ILE A 1 217 ? 4.120 -4.825 -5.517 1.00 93.31 217 ILE A O 1
ATOM 1643 N N . ALA A 1 218 ? 5.615 -3.536 -4.465 1.00 96.31 218 ALA A N 1
ATOM 1644 C CA . ALA A 1 218 ? 4.621 -2.902 -3.608 1.00 96.31 218 ALA A CA 1
ATOM 1645 C C . ALA A 1 218 ? 4.629 -1.384 -3.765 1.00 96.31 218 ALA A C 1
ATOM 1647 O O . ALA A 1 218 ? 5.665 -0.731 -3.708 1.00 96.31 218 ALA A O 1
ATOM 1648 N N . GLU A 1 219 ? 3.440 -0.825 -3.945 1.00 96.69 219 GLU A N 1
ATOM 1649 C CA . GLU A 1 219 ? 3.189 0.594 -3.746 1.00 96.69 219 GLU A CA 1
ATOM 1650 C C . GLU A 1 219 ? 2.940 0.819 -2.255 1.00 96.69 219 GLU A C 1
ATOM 1652 O O . GLU A 1 219 ? 2.084 0.171 -1.647 1.00 96.69 219 GLU A O 1
ATOM 1657 N N . LEU A 1 220 ? 3.708 1.721 -1.663 1.00 97.81 220 LEU A N 1
ATOM 1658 C CA . LEU A 1 220 ? 3.619 2.074 -0.257 1.00 97.81 220 LEU A CA 1
ATOM 1659 C C . LEU A 1 220 ? 2.961 3.439 -0.134 1.00 97.81 220 LEU A C 1
ATOM 1661 O O . LEU A 1 220 ? 3.189 4.329 -0.948 1.00 97.81 220 LEU A O 1
ATOM 1665 N N . GLY A 1 221 ? 2.133 3.605 0.883 1.00 97.38 221 GLY A N 1
ATOM 1666 C CA . GLY A 1 221 ? 1.422 4.849 1.113 1.00 97.38 221 GLY A CA 1
ATOM 1667 C C . GLY A 1 221 ? 1.439 5.231 2.577 1.00 97.38 221 GLY A C 1
ATOM 1668 O O . GLY A 1 221 ? 1.314 4.370 3.446 1.00 97.38 221 GLY A O 1
ATOM 1669 N N . ARG A 1 222 ? 1.525 6.529 2.847 1.00 98.00 222 ARG A N 1
ATOM 1670 C CA . ARG A 1 222 ? 1.219 7.119 4.150 1.00 98.00 222 ARG A CA 1
ATOM 1671 C C . ARG A 1 222 ? 0.333 8.330 3.925 1.00 98.00 222 ARG A C 1
ATOM 1673 O O . ARG A 1 222 ? 0.519 9.076 2.971 1.00 98.00 222 ARG A O 1
ATOM 1680 N N . GLY A 1 223 ? -0.669 8.524 4.762 1.00 97.31 223 GLY A N 1
ATOM 1681 C CA . GLY A 1 223 ? -1.508 9.713 4.670 1.00 97.31 223 GLY A CA 1
ATOM 1682 C C . GLY A 1 223 ? -2.462 9.818 5.838 1.00 97.31 223 GLY A C 1
ATOM 1683 O O . GLY A 1 223 ? -2.295 9.135 6.849 1.00 97.31 223 GLY A O 1
ATOM 1684 N N . THR A 1 224 ? -3.486 10.649 5.679 1.00 98.00 224 THR A N 1
ATOM 1685 C CA . THR A 1 224 ? -4.450 10.942 6.740 1.00 98.00 224 THR A CA 1
ATOM 1686 C C . THR A 1 224 ? -5.869 10.574 6.319 1.00 98.00 224 THR A C 1
ATOM 1688 O O . THR A 1 224 ? -6.305 10.893 5.213 1.00 98.00 224 THR A O 1
ATOM 1691 N N . CYS A 1 225 ? -6.599 9.920 7.220 1.00 97.94 225 CYS A N 1
ATOM 1692 C CA . CYS A 1 225 ? -7.998 9.552 7.041 1.00 97.94 225 CYS A CA 1
ATOM 1693 C C . CYS A 1 225 ? -8.875 10.190 8.110 1.00 97.94 225 CYS A C 1
ATOM 1695 O O . CYS A 1 225 ? -8.486 10.257 9.275 1.00 97.94 225 CYS A O 1
ATOM 1697 N N . ASN A 1 226 ? -10.092 10.565 7.722 1.00 97.88 226 ASN A N 1
ATOM 1698 C CA . ASN A 1 226 ? -11.175 10.837 8.655 1.00 97.88 226 ASN A CA 1
ATOM 1699 C C . ASN A 1 226 ? -11.980 9.560 8.867 1.00 97.88 226 ASN A C 1
ATOM 1701 O O . ASN A 1 226 ? -12.409 8.920 7.907 1.00 97.88 226 ASN A O 1
ATOM 1705 N N . LEU A 1 227 ? -12.176 9.198 10.128 1.00 98.06 227 LEU A N 1
ATOM 1706 C CA . LEU A 1 227 ? -12.999 8.080 10.551 1.00 98.06 227 LEU A CA 1
ATOM 1707 C C . LEU A 1 227 ? -14.242 8.610 11.250 1.00 98.06 227 LEU A C 1
ATOM 1709 O O . LEU A 1 227 ? -14.147 9.413 12.177 1.00 98.06 227 LEU A O 1
ATOM 1713 N N . THR A 1 228 ? -15.391 8.098 10.837 1.00 98.06 228 THR A N 1
ATOM 1714 C CA . THR A 1 228 ? -16.652 8.180 11.565 1.00 98.06 228 THR A CA 1
ATOM 1715 C C . THR A 1 228 ? -16.930 6.807 12.146 1.00 98.06 228 THR A C 1
ATOM 1717 O O . THR A 1 228 ? -16.958 5.814 11.418 1.00 98.06 228 THR A O 1
ATOM 1720 N N . MET A 1 229 ? -17.084 6.737 13.461 1.00 97.38 229 MET A N 1
ATOM 1721 C CA . MET A 1 229 ? -17.068 5.481 14.197 1.00 97.38 229 MET A CA 1
ATOM 1722 C C . MET A 1 229 ? -18.253 5.380 15.144 1.00 97.38 229 MET A C 1
ATOM 1724 O O . MET A 1 229 ? -18.685 6.373 15.726 1.00 97.38 229 MET A O 1
ATOM 1728 N N . GLN A 1 230 ? -18.746 4.164 15.339 1.00 97.50 230 GLN A N 1
ATOM 1729 C CA . GLN A 1 230 ? -19.764 3.857 16.334 1.00 97.50 230 GLN A CA 1
ATOM 1730 C C . GLN A 1 230 ? -19.406 2.550 17.038 1.00 97.50 230 GLN A C 1
ATOM 1732 O O . GLN A 1 230 ? -19.195 1.529 16.380 1.00 97.50 230 GLN A O 1
ATOM 1737 N N . PHE A 1 231 ? -19.326 2.576 18.370 1.00 97.38 231 PHE A N 1
ATOM 1738 C CA . PHE A 1 231 ? -18.983 1.400 19.164 1.00 97.38 231 PHE A CA 1
ATOM 1739 C C . PHE A 1 231 ? -20.231 0.748 19.766 1.00 97.38 231 PHE A C 1
ATOM 1741 O O . PHE A 1 231 ? -21.073 1.405 20.374 1.00 97.38 231 PHE A O 1
ATOM 1748 N N . ASN A 1 232 ? -20.345 -0.567 19.607 1.00 95.88 232 ASN A N 1
ATOM 1749 C CA . ASN A 1 232 ? -21.382 -1.386 20.216 1.00 95.88 232 ASN A CA 1
ATOM 1750 C C . ASN A 1 232 ? -20.759 -2.253 21.318 1.00 95.88 232 ASN A C 1
ATOM 1752 O O . ASN A 1 232 ? -20.114 -3.265 21.029 1.00 95.88 232 ASN A O 1
ATOM 1756 N N . ALA A 1 233 ? -21.003 -1.869 22.574 1.00 93.69 233 ALA A N 1
ATOM 1757 C CA . ALA A 1 233 ? -20.462 -2.539 23.756 1.00 93.69 233 ALA A CA 1
ATOM 1758 C C . ALA A 1 233 ? -20.976 -3.977 23.939 1.00 93.69 233 ALA A C 1
ATOM 1760 O O . ALA A 1 233 ? -20.250 -4.826 24.438 1.00 93.69 233 ALA A O 1
ATOM 1761 N N . THR A 1 234 ? -22.198 -4.290 23.494 1.00 92.31 234 THR A N 1
ATOM 1762 C CA . THR A 1 234 ? -22.772 -5.641 23.622 1.00 92.31 234 THR A CA 1
ATOM 1763 C C . THR A 1 234 ? -22.034 -6.669 22.765 1.00 92.31 234 THR A C 1
ATOM 1765 O O . THR A 1 234 ? -21.961 -7.837 23.127 1.00 92.31 234 THR A O 1
ATOM 1768 N N . SER A 1 235 ? -21.484 -6.247 21.624 1.00 93.12 235 SER A N 1
ATOM 1769 C CA . SER A 1 235 ? -20.793 -7.136 20.678 1.00 93.12 235 SER A CA 1
ATOM 1770 C C . SER A 1 235 ? -19.288 -6.875 20.562 1.00 93.12 235 SER A C 1
ATOM 1772 O O . SER A 1 235 ? -18.616 -7.566 19.799 1.00 93.12 235 SER A O 1
ATOM 1774 N N . ASN A 1 236 ? -18.756 -5.889 21.296 1.00 94.81 236 ASN A N 1
ATOM 1775 C CA . ASN A 1 236 ? -17.392 -5.370 21.144 1.00 94.81 236 ASN A CA 1
ATOM 1776 C C . ASN A 1 236 ? -17.045 -5.032 19.686 1.00 94.81 236 ASN A C 1
ATOM 1778 O O . ASN A 1 236 ? -15.948 -5.322 19.199 1.00 94.81 236 ASN A O 1
ATOM 1782 N N . ARG A 1 237 ? -18.011 -4.445 18.966 1.00 96.44 237 ARG A N 1
ATOM 1783 C CA . ARG A 1 237 ? -17.864 -4.105 17.547 1.00 96.44 237 ARG A CA 1
ATOM 1784 C C . ARG A 1 237 ? -17.754 -2.608 17.345 1.00 96.44 237 ARG A C 1
ATOM 1786 O O . ARG A 1 237 ? -18.602 -1.849 17.801 1.00 96.44 237 ARG A O 1
ATOM 1793 N N . LEU A 1 238 ? -16.742 -2.210 16.589 1.00 97.62 238 LEU A N 1
ATOM 1794 C CA . LEU A 1 238 ? -16.565 -0.863 16.079 1.00 97.62 238 LEU A CA 1
ATOM 1795 C C . LEU A 1 238 ? -16.983 -0.829 14.609 1.00 97.62 238 LEU A C 1
ATOM 1797 O O . LEU A 1 238 ? -16.373 -1.490 13.768 1.00 97.62 238 LEU A O 1
ATOM 1801 N N . ILE A 1 239 ? -18.030 -0.073 14.309 1.00 97.56 239 ILE A N 1
ATOM 1802 C CA . ILE A 1 239 ? -18.479 0.202 12.944 1.00 97.56 239 ILE A CA 1
ATOM 1803 C C . ILE A 1 239 ? -17.737 1.449 12.482 1.00 97.56 239 ILE A C 1
ATOM 1805 O O . ILE A 1 239 ? -17.839 2.487 13.134 1.00 97.56 239 ILE A O 1
ATOM 1809 N N . VAL A 1 240 ? -16.981 1.355 11.391 1.00 98.12 240 VAL A N 1
ATOM 1810 C CA . VAL A 1 240 ? -16.139 2.450 10.894 1.00 98.12 240 VAL A CA 1
ATOM 1811 C C . VAL A 1 240 ? -16.520 2.785 9.463 1.00 98.12 240 VAL A C 1
ATOM 1813 O O . VAL A 1 240 ? -16.556 1.910 8.602 1.00 98.12 240 VAL A O 1
ATOM 1816 N N . THR A 1 241 ? -16.735 4.070 9.204 1.00 97.94 241 THR A N 1
ATOM 1817 C CA . THR A 1 241 ? -16.766 4.664 7.866 1.00 97.94 241 THR A CA 1
ATOM 1818 C C . THR A 1 241 ? -15.558 5.574 7.718 1.00 97.94 241 THR A C 1
ATOM 1820 O O . THR A 1 241 ? -15.270 6.367 8.611 1.00 97.94 241 THR A O 1
ATOM 1823 N N . SER A 1 242 ? -14.834 5.456 6.611 1.00 97.44 242 SER A N 1
ATOM 1824 C CA . SER A 1 242 ? -13.581 6.172 6.381 1.00 97.44 242 SER A CA 1
ATOM 1825 C C . SER A 1 242 ? -13.625 7.021 5.112 1.00 97.44 242 SER A C 1
ATOM 1827 O O . SER A 1 242 ? -14.103 6.595 4.057 1.00 97.44 242 SER A O 1
ATOM 1829 N N . SER A 1 243 ? -13.067 8.225 5.192 1.00 97.31 243 SER A N 1
ATOM 1830 C CA . SER A 1 243 ? -12.943 9.141 4.061 1.00 97.31 243 SER A CA 1
ATOM 1831 C C . SER A 1 243 ? -11.575 9.815 4.022 1.00 97.31 243 SER A C 1
ATOM 1833 O O . SER A 1 243 ? -10.842 9.865 5.010 1.00 97.31 243 SER A O 1
ATOM 1835 N N . HIS A 1 244 ? -11.242 10.351 2.853 1.00 95.69 244 HIS A N 1
ATOM 1836 C CA . HIS A 1 244 ? -10.073 11.200 2.662 1.00 95.69 244 HIS A CA 1
ATOM 1837 C C . HIS A 1 244 ? -10.211 12.542 3.389 1.00 95.69 244 HIS A C 1
ATOM 1839 O O . HIS A 1 244 ? -11.319 12.976 3.720 1.00 95.69 244 HIS A O 1
ATOM 1845 N N . VAL A 1 245 ? -9.070 13.203 3.587 1.00 97.25 245 VAL A N 1
ATOM 1846 C CA . VAL A 1 245 ? -8.977 14.578 4.084 1.00 97.25 245 VAL A CA 1
ATOM 1847 C C . VAL A 1 245 ? -8.484 15.468 2.946 1.00 97.25 245 VAL A C 1
ATOM 1849 O O . VAL A 1 245 ? -7.367 15.290 2.457 1.00 97.25 245 VAL A O 1
ATOM 1852 N N . LEU A 1 246 ? -9.317 16.407 2.499 1.00 97.19 246 LEU A N 1
ATOM 1853 C CA . LEU A 1 246 ? -8.966 17.334 1.422 1.00 97.19 246 LEU A CA 1
ATOM 1854 C C . LEU A 1 246 ? -7.772 18.213 1.827 1.00 97.19 246 LEU A C 1
ATOM 1856 O O . LEU A 1 246 ? -7.720 18.703 2.953 1.00 97.19 246 LEU A O 1
ATOM 1860 N N . GLY A 1 247 ? -6.806 18.392 0.925 1.00 96.75 247 GLY A N 1
ATOM 1861 C CA . GLY A 1 247 ? -5.592 19.181 1.162 1.00 96.75 247 GLY A CA 1
ATOM 1862 C C . GLY A 1 247 ? -4.533 18.495 2.034 1.00 96.75 247 GLY A C 1
ATOM 1863 O O . GLY A 1 247 ? -3.429 19.022 2.170 1.00 96.75 247 GLY A O 1
ATOM 1864 N N . SER A 1 248 ? -4.826 17.317 2.601 1.00 96.88 248 SER A N 1
ATOM 1865 C CA . SER A 1 248 ? -3.829 16.524 3.331 1.00 96.88 248 SER A CA 1
ATOM 1866 C C . SER A 1 248 ? -2.739 15.987 2.397 1.00 96.88 248 SER A C 1
ATOM 1868 O O . SER A 1 248 ? -2.960 15.829 1.195 1.00 96.88 248 SER A O 1
ATOM 1870 N N . GLN A 1 249 ? -1.556 15.717 2.950 1.00 96.88 249 GLN A N 1
ATOM 1871 C CA . GLN A 1 249 ? -0.450 15.109 2.210 1.00 96.88 249 GLN A CA 1
ATOM 1872 C C . GLN A 1 249 ? -0.592 13.585 2.171 1.00 96.88 249 GLN A C 1
ATOM 1874 O O . GLN A 1 249 ? -0.976 12.947 3.155 1.00 96.88 249 GLN A O 1
ATOM 1879 N N . HIS A 1 250 ? -0.234 13.010 1.030 1.00 96.94 250 HIS A N 1
ATOM 1880 C CA . HIS A 1 250 ? -0.081 11.584 0.817 1.00 96.94 250 HIS A CA 1
ATOM 1881 C C . HIS A 1 250 ? 1.339 11.295 0.347 1.00 96.94 250 HIS A C 1
ATOM 1883 O O . HIS A 1 250 ? 1.721 11.674 -0.759 1.00 96.94 250 HIS A O 1
ATOM 1889 N N . ASP A 1 251 ? 2.110 10.619 1.191 1.00 97.50 251 ASP A N 1
ATOM 1890 C CA . ASP A 1 251 ? 3.441 10.153 0.832 1.00 97.50 251 ASP A CA 1
ATOM 1891 C C . ASP A 1 251 ? 3.315 8.844 0.065 1.00 97.50 251 ASP A C 1
ATOM 1893 O O . ASP A 1 251 ? 2.672 7.899 0.538 1.00 97.50 251 ASP A O 1
ATOM 1897 N N . LEU A 1 252 ? 3.952 8.797 -1.099 1.00 96.81 252 LEU A N 1
ATOM 1898 C CA . LEU A 1 252 ? 4.024 7.631 -1.959 1.00 96.81 252 LEU A CA 1
ATOM 1899 C C . LEU A 1 252 ? 5.415 7.017 -1.853 1.00 96.81 252 LEU A C 1
ATOM 1901 O O . LEU A 1 252 ? 6.428 7.716 -1.882 1.00 96.81 252 LEU A O 1
ATOM 1905 N N . GLY A 1 253 ? 5.464 5.699 -1.775 1.00 96.06 253 GLY A N 1
ATOM 1906 C CA . GLY A 1 253 ? 6.691 4.933 -1.827 1.00 96.06 253 GLY A CA 1
ATOM 1907 C C . GLY A 1 253 ? 6.564 3.724 -2.730 1.00 96.06 253 GLY A C 1
ATOM 1908 O O . GLY A 1 253 ? 5.474 3.343 -3.161 1.00 96.06 253 GLY A O 1
ATOM 1909 N N . LEU A 1 254 ? 7.706 3.118 -3.012 1.00 94.88 254 LEU A N 1
ATOM 1910 C CA . LEU A 1 254 ? 7.808 1.912 -3.814 1.00 94.88 254 LEU A CA 1
ATOM 1911 C C . LEU A 1 254 ? 8.736 0.925 -3.127 1.00 94.88 254 LEU A C 1
ATOM 1913 O O . LEU A 1 254 ? 9.733 1.312 -2.527 1.00 94.88 254 LEU A O 1
ATOM 1917 N N . MET A 1 255 ? 8.417 -0.350 -3.271 1.00 93.75 255 MET A N 1
ATOM 1918 C CA . MET A 1 255 ? 9.270 -1.446 -2.860 1.00 93.75 255 MET A CA 1
ATOM 1919 C C . MET A 1 255 ? 9.385 -2.463 -3.981 1.00 93.75 255 MET A C 1
ATOM 1921 O O . MET A 1 255 ? 8.388 -2.846 -4.598 1.00 93.75 255 MET A O 1
ATOM 1925 N N . PHE A 1 256 ? 10.607 -2.912 -4.223 1.00 89.81 256 PHE A N 1
ATOM 1926 C CA . PHE A 1 256 ? 10.914 -3.968 -5.176 1.00 89.81 256 PHE A CA 1
ATOM 1927 C C . PHE A 1 256 ? 12.216 -4.666 -4.778 1.00 89.81 256 PHE A C 1
ATOM 1929 O O . PHE A 1 256 ? 13.046 -4.103 -4.060 1.00 89.81 256 PHE A O 1
ATOM 1936 N N . ALA A 1 257 ? 12.368 -5.910 -5.226 1.00 87.50 257 ALA A N 1
ATOM 1937 C CA . ALA A 1 257 ? 13.534 -6.731 -4.928 1.00 87.50 257 ALA A CA 1
ATOM 1938 C C . ALA A 1 257 ? 14.823 -6.100 -5.464 1.00 87.50 257 ALA A C 1
ATOM 1940 O O . ALA A 1 257 ? 14.839 -5.525 -6.558 1.00 87.50 257 ALA A O 1
ATOM 1941 N N . ARG A 1 258 ? 15.915 -6.247 -4.708 1.00 85.19 258 ARG A N 1
ATOM 1942 C CA . ARG A 1 258 ? 17.249 -5.978 -5.240 1.00 85.19 258 ARG A CA 1
ATOM 1943 C C . ARG A 1 258 ? 17.635 -7.117 -6.177 1.00 85.19 258 ARG A C 1
ATOM 1945 O O . ARG A 1 258 ? 17.544 -8.286 -5.818 1.00 85.19 258 ARG A O 1
ATOM 1952 N N . ASP A 1 259 ? 18.069 -6.765 -7.380 1.00 77.69 259 ASP A N 1
ATOM 1953 C CA . ASP A 1 259 ? 18.539 -7.725 -8.379 1.00 77.69 259 ASP A CA 1
ATOM 1954 C C . ASP A 1 259 ? 19.980 -7.390 -8.777 1.00 77.69 259 ASP A C 1
ATOM 1956 O O . ASP A 1 259 ? 20.351 -6.217 -8.885 1.00 77.69 259 ASP A O 1
ATOM 1960 N N . VAL A 1 260 ? 20.784 -8.415 -9.049 1.00 69.06 260 VAL A N 1
ATOM 1961 C CA . VAL A 1 260 ? 22.162 -8.320 -9.545 1.00 69.06 260 VAL A CA 1
ATOM 1962 C C . VAL A 1 260 ? 22.231 -7.436 -10.791 1.00 69.06 260 VAL A C 1
ATOM 1964 O O . VAL A 1 260 ? 23.180 -6.666 -10.949 1.00 69.06 260 VAL A O 1
ATOM 1967 N N . TYR A 1 261 ? 21.203 -7.464 -11.644 1.00 69.00 261 TYR A N 1
ATOM 1968 C CA . TYR A 1 261 ? 21.140 -6.592 -12.818 1.00 69.00 261 TYR A CA 1
ATOM 1969 C C . TYR A 1 261 ? 21.044 -5.104 -12.457 1.00 69.00 261 TYR A C 1
ATOM 1971 O O . TYR A 1 261 ? 21.647 -4.280 -13.142 1.00 69.00 261 TYR A O 1
ATOM 1979 N N . SER A 1 262 ? 20.359 -4.743 -11.367 1.00 68.38 262 SER A N 1
ATOM 1980 C CA . SER A 1 262 ? 20.280 -3.346 -10.911 1.00 68.38 262 SER A CA 1
ATOM 1981 C C . SER A 1 262 ? 21.634 -2.833 -10.399 1.00 68.38 262 SER A C 1
ATOM 1983 O O . SER A 1 262 ? 22.034 -1.698 -10.686 1.00 68.38 262 SER A O 1
ATOM 1985 N N . SER A 1 263 ? 22.401 -3.700 -9.731 1.00 71.19 263 SER A N 1
ATOM 1986 C CA . SER A 1 263 ? 23.759 -3.397 -9.273 1.00 71.19 263 SER A CA 1
ATOM 1987 C C . SER A 1 263 ? 24.745 -3.310 -10.442 1.00 71.19 263 SER A C 1
ATOM 1989 O O . SER A 1 263 ? 25.497 -2.341 -10.539 1.00 71.19 263 SER A O 1
ATOM 1991 N N . LEU A 1 264 ? 24.705 -4.267 -11.377 1.00 74.12 264 LEU A N 1
ATOM 1992 C CA . LEU A 1 264 ? 25.553 -4.270 -12.575 1.00 74.12 264 LEU A CA 1
ATOM 1993 C C . LEU A 1 264 ? 25.285 -3.061 -13.474 1.00 74.12 264 LEU A C 1
ATOM 1995 O O . LEU A 1 264 ? 26.231 -2.418 -13.925 1.00 74.12 264 LEU A O 1
ATOM 1999 N N . ALA A 1 265 ? 24.015 -2.715 -13.699 1.00 76.00 265 ALA A N 1
ATOM 2000 C CA . ALA A 1 265 ? 23.649 -1.534 -14.473 1.00 76.00 265 ALA A CA 1
ATOM 2001 C C . ALA A 1 265 ? 24.242 -0.261 -13.853 1.00 76.00 265 ALA A C 1
ATOM 2003 O O . ALA A 1 265 ? 24.810 0.563 -14.567 1.00 76.00 265 ALA A O 1
ATOM 2004 N N . SER A 1 266 ? 24.179 -0.128 -12.527 1.00 74.25 266 SER A N 1
ATOM 2005 C CA . SER A 1 266 ? 24.770 1.006 -11.810 1.00 74.25 266 SER A CA 1
ATOM 2006 C C . SER A 1 266 ? 26.293 1.061 -11.983 1.00 74.25 266 SER A C 1
ATOM 2008 O O . SER A 1 266 ? 26.836 2.110 -12.323 1.00 74.25 266 SER A O 1
ATOM 2010 N N . ILE A 1 267 ? 26.989 -0.073 -11.842 1.00 78.81 267 ILE A N 1
ATOM 2011 C CA . ILE A 1 267 ? 28.449 -0.161 -12.028 1.00 78.81 267 ILE A CA 1
ATOM 2012 C C . ILE A 1 267 ? 28.855 0.242 -13.451 1.00 78.81 267 ILE A C 1
ATOM 2014 O O . ILE A 1 267 ? 29.765 1.054 -13.628 1.00 78.81 267 ILE A O 1
ATOM 2018 N N . LEU A 1 268 ? 28.166 -0.282 -14.468 1.00 81.44 268 LEU A N 1
ATOM 2019 C CA . LEU A 1 268 ? 28.454 0.035 -15.868 1.00 81.44 268 LEU A CA 1
ATOM 2020 C C . LEU A 1 268 ? 28.254 1.526 -16.170 1.00 81.44 268 LEU A C 1
ATOM 2022 O O . LEU A 1 268 ? 29.072 2.110 -16.882 1.00 81.44 268 LEU A O 1
ATOM 2026 N N . LYS A 1 269 ? 27.229 2.164 -15.585 1.00 79.56 269 LYS A N 1
ATOM 2027 C CA . LYS A 1 269 ? 27.018 3.618 -15.700 1.00 79.56 269 LYS A CA 1
ATOM 2028 C C . LYS A 1 269 ? 28.192 4.407 -15.117 1.00 79.56 269 LYS A C 1
ATOM 2030 O O . LYS A 1 269 ? 28.693 5.322 -15.770 1.00 79.56 269 LYS A O 1
ATOM 2035 N N . TYR A 1 270 ? 28.689 4.028 -13.938 1.00 80.75 270 TYR A N 1
ATOM 2036 C CA . TYR A 1 270 ? 29.842 4.697 -13.327 1.00 80.75 270 TYR A CA 1
ATOM 2037 C C . TYR A 1 270 ? 31.130 4.528 -14.139 1.00 80.75 270 TYR A C 1
ATOM 2039 O O . TYR A 1 270 ? 31.859 5.503 -14.327 1.00 80.75 270 TYR A O 1
ATOM 2047 N N . ILE A 1 271 ? 31.389 3.331 -14.676 1.00 83.62 271 ILE A N 1
ATOM 2048 C CA . ILE A 1 271 ? 32.534 3.087 -15.567 1.00 83.62 271 ILE A CA 1
ATOM 2049 C C . ILE A 1 271 ? 32.421 3.947 -16.832 1.00 83.62 271 ILE A C 1
ATOM 2051 O O . ILE A 1 271 ? 33.400 4.573 -17.235 1.00 83.62 271 ILE A O 1
ATOM 2055 N N . ALA A 1 272 ? 31.232 4.032 -17.437 1.00 81.44 272 ALA A N 1
ATOM 2056 C CA . ALA A 1 272 ? 31.008 4.851 -18.625 1.00 81.44 272 ALA A CA 1
ATOM 2057 C C . ALA A 1 272 ? 31.269 6.343 -18.357 1.00 81.44 272 ALA A C 1
ATOM 2059 O O . ALA A 1 272 ? 31.958 6.994 -19.144 1.00 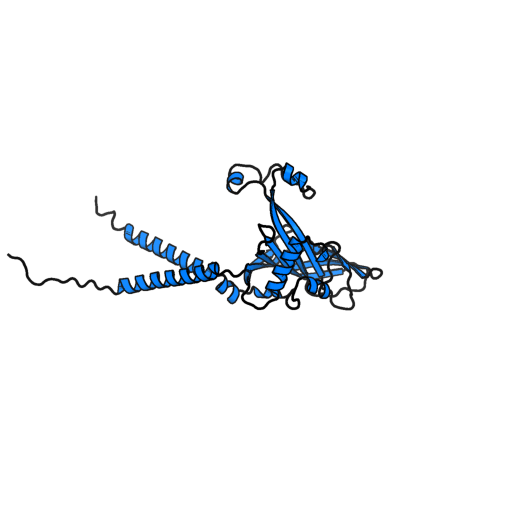81.44 272 ALA A O 1
ATOM 2060 N N . ILE A 1 273 ? 30.789 6.872 -17.224 1.00 80.31 273 ILE A N 1
ATOM 2061 C CA . ILE A 1 273 ? 31.067 8.254 -16.802 1.00 80.31 273 ILE A CA 1
ATOM 2062 C C . ILE A 1 273 ? 32.570 8.460 -16.591 1.00 80.31 273 ILE A C 1
ATOM 2064 O O . ILE A 1 273 ? 33.123 9.451 -17.070 1.00 80.31 273 ILE A O 1
ATOM 2068 N N . PHE A 1 274 ? 33.247 7.525 -15.920 1.00 83.62 274 PHE A N 1
ATOM 2069 C CA . PHE A 1 274 ? 34.686 7.607 -15.683 1.00 83.62 274 PHE A CA 1
ATOM 2070 C C . PHE A 1 274 ? 35.483 7.641 -16.993 1.00 83.62 274 PHE A C 1
ATOM 2072 O O . PHE A 1 274 ? 36.340 8.505 -17.160 1.00 83.62 274 PHE A O 1
ATOM 2079 N N . ILE A 1 275 ? 35.171 6.758 -17.948 1.00 82.69 275 ILE A N 1
ATOM 2080 C CA . ILE A 1 275 ? 35.824 6.732 -19.266 1.00 82.69 275 ILE A CA 1
ATOM 2081 C C . ILE A 1 275 ? 35.537 8.023 -20.040 1.00 82.69 275 ILE A C 1
ATOM 2083 O O . ILE A 1 275 ? 36.451 8.577 -20.647 1.00 82.69 275 ILE A O 1
ATOM 2087 N N . ALA A 1 276 ? 34.304 8.536 -20.004 1.00 77.31 276 ALA A N 1
ATOM 2088 C CA . ALA A 1 276 ? 33.941 9.768 -20.702 1.00 77.31 276 ALA A CA 1
ATOM 2089 C C . ALA A 1 276 ? 34.698 10.989 -20.150 1.00 77.31 276 ALA A C 1
ATOM 2091 O O . ALA A 1 276 ? 35.288 11.755 -20.914 1.00 77.31 276 ALA A O 1
ATOM 2092 N N . VAL A 1 277 ? 34.727 11.151 -18.824 1.00 78.94 277 VAL A N 1
ATOM 2093 C CA . VAL A 1 277 ? 35.447 12.249 -18.162 1.00 78.94 277 VAL A CA 1
ATOM 2094 C C . VAL A 1 277 ? 36.957 12.086 -18.336 1.00 78.94 277 VAL A C 1
ATOM 2096 O O . VAL A 1 277 ? 37.635 13.037 -18.722 1.00 78.94 277 VAL A O 1
ATOM 2099 N N . GLY A 1 278 ? 37.484 10.881 -18.110 1.00 79.06 278 GLY A N 1
ATOM 2100 C CA . GLY A 1 278 ? 38.903 10.566 -18.260 1.00 79.06 278 GLY A CA 1
ATOM 2101 C C . GLY A 1 278 ? 39.400 10.771 -19.691 1.00 79.06 278 GLY A C 1
ATOM 2102 O O . GLY A 1 278 ? 40.419 11.423 -19.893 1.00 79.06 278 GLY A O 1
ATOM 2103 N N . GLY A 1 279 ? 38.650 10.302 -20.691 1.00 76.81 279 GLY A N 1
ATOM 2104 C CA . GLY A 1 279 ? 38.957 10.505 -22.108 1.00 76.81 279 GLY A CA 1
ATOM 2105 C C . GLY A 1 279 ? 38.920 11.978 -22.516 1.00 76.81 279 GLY A C 1
ATOM 2106 O O . GLY A 1 279 ? 39.815 12.444 -23.219 1.00 76.81 279 GLY A O 1
ATOM 2107 N N . TYR A 1 280 ? 37.943 12.743 -22.020 1.00 72.19 280 TYR A N 1
ATOM 2108 C CA . TYR A 1 280 ? 37.884 14.188 -22.249 1.00 72.19 280 TYR A CA 1
ATOM 2109 C C . TYR A 1 280 ? 39.084 14.929 -21.640 1.00 72.19 280 TYR A C 1
ATOM 2111 O O . TYR A 1 280 ? 39.684 15.786 -22.294 1.00 72.19 280 TYR A O 1
ATOM 2119 N N . LEU A 1 281 ? 39.464 14.592 -20.404 1.00 73.00 281 LEU A N 1
ATOM 2120 C CA . LEU A 1 281 ? 40.626 15.186 -19.738 1.00 73.00 281 LEU A CA 1
ATOM 2121 C C . LEU A 1 281 ? 41.941 14.794 -20.430 1.00 73.00 281 LEU A C 1
ATOM 2123 O O . LEU A 1 281 ? 42.779 15.663 -20.664 1.00 73.00 281 LEU A O 1
ATOM 2127 N N . ALA A 1 282 ? 42.095 13.527 -20.824 1.00 71.44 282 ALA A N 1
ATOM 2128 C CA . ALA A 1 282 ? 43.263 13.039 -21.555 1.00 71.44 282 ALA A CA 1
ATOM 2129 C C . ALA A 1 282 ? 43.394 13.692 -22.944 1.00 71.44 282 ALA A C 1
ATOM 2131 O O . ALA A 1 282 ? 44.490 14.082 -23.341 1.00 71.44 282 ALA A O 1
ATOM 2132 N N . SER A 1 283 ? 42.279 13.911 -23.652 1.00 61.62 283 SER A N 1
ATOM 2133 C CA . SER A 1 283 ? 42.263 14.592 -24.955 1.00 61.62 283 SER A CA 1
ATOM 2134 C C . SER A 1 283 ? 42.737 16.048 -24.890 1.00 61.62 283 SER A C 1
ATOM 2136 O O . SER A 1 283 ? 43.209 16.571 -25.898 1.00 61.62 283 SER A O 1
ATOM 2138 N N . ARG A 1 284 ? 42.626 16.723 -23.737 1.00 59.06 284 ARG A N 1
ATOM 2139 C CA . ARG A 1 284 ? 43.175 18.079 -23.557 1.00 59.06 284 ARG A CA 1
ATOM 2140 C C . ARG A 1 284 ? 44.685 18.094 -23.307 1.00 59.06 284 ARG A C 1
ATOM 2142 O O . ARG A 1 284 ? 45.282 19.162 -23.395 1.00 59.06 284 ARG A O 1
ATOM 2149 N N . GLN A 1 285 ? 45.291 16.949 -22.989 1.00 52.59 285 GLN A N 1
ATOM 2150 C CA . GLN A 1 285 ? 46.724 16.839 -22.695 1.00 52.59 285 GLN A CA 1
ATOM 2151 C C . GLN A 1 285 ? 47.565 16.331 -23.870 1.00 52.59 285 GLN A C 1
ATOM 2153 O O . GLN A 1 285 ? 48.791 16.388 -23.803 1.00 52.59 285 GLN A O 1
ATOM 2158 N N . THR A 1 286 ? 46.958 15.899 -24.977 1.00 51.03 286 THR A N 1
ATOM 2159 C CA . THR A 1 286 ? 47.709 15.627 -26.207 1.00 51.03 286 THR A CA 1
ATOM 2160 C C . THR A 1 286 ? 48.074 16.940 -26.897 1.00 51.03 286 THR A C 1
ATOM 2162 O O . THR A 1 286 ? 47.360 17.418 -27.776 1.00 51.03 286 THR A O 1
ATOM 2165 N N . ILE A 1 287 ? 49.203 17.530 -26.496 1.00 53.59 287 ILE A N 1
ATOM 2166 C CA . ILE A 1 287 ? 49.957 18.446 -27.355 1.00 53.59 287 ILE A CA 1
ATOM 2167 C C . ILE A 1 287 ? 50.402 17.599 -28.552 1.00 53.59 287 ILE A C 1
ATOM 2169 O O . ILE A 1 287 ? 51.213 16.686 -28.397 1.00 53.59 287 ILE A O 1
ATOM 2173 N N . GLN A 1 288 ? 49.840 17.846 -29.736 1.00 50.69 288 GLN A N 1
ATOM 2174 C CA . GLN A 1 288 ? 50.417 17.304 -30.963 1.00 50.69 288 GLN A CA 1
ATOM 2175 C C . GLN A 1 288 ? 51.797 17.939 -31.133 1.00 50.69 288 GLN A C 1
ATOM 2177 O O . GLN A 1 288 ? 51.902 19.130 -31.426 1.00 50.69 288 GLN A O 1
ATOM 2182 N N . TRP A 1 289 ? 52.855 17.155 -30.929 1.00 51.75 289 TRP A N 1
ATOM 2183 C CA . TRP A 1 289 ? 54.173 17.520 -31.424 1.00 51.75 289 TRP A CA 1
ATOM 2184 C C . TRP A 1 289 ? 54.098 17.466 -32.948 1.00 51.75 289 TRP A C 1
ATOM 2186 O O . TRP A 1 289 ? 54.045 16.395 -33.547 1.00 51.75 289 TRP A O 1
ATOM 2196 N N . SER A 1 290 ? 54.009 18.637 -33.572 1.00 50.78 290 SER A N 1
ATOM 2197 C CA . SER A 1 290 ? 54.387 18.773 -34.969 1.00 50.78 290 SER A CA 1
ATOM 2198 C C . SER A 1 290 ? 55.900 18.627 -35.006 1.00 50.78 290 SER A C 1
ATOM 2200 O O . SER A 1 290 ? 56.599 19.569 -34.633 1.00 50.78 290 SER A O 1
ATOM 2202 N N . ASP A 1 291 ? 56.405 17.483 -35.460 1.00 48.66 291 ASP A N 1
ATOM 2203 C CA . ASP A 1 291 ? 57.778 17.415 -35.951 1.00 48.66 291 ASP A CA 1
ATOM 2204 C C . ASP A 1 291 ? 57.861 18.347 -37.166 1.00 48.66 291 ASP A C 1
ATOM 2206 O O . ASP A 1 291 ? 57.582 17.966 -38.303 1.00 48.66 291 ASP A O 1
ATOM 2210 N N . THR A 1 292 ? 58.204 19.616 -36.943 1.00 54.84 292 THR A N 1
ATOM 2211 C CA . THR A 1 292 ? 58.800 20.411 -38.010 1.00 54.84 292 THR A CA 1
ATOM 2212 C C . THR A 1 292 ? 60.163 19.795 -38.263 1.00 54.84 292 THR A C 1
ATOM 2214 O O . THR A 1 292 ? 61.131 20.121 -37.575 1.00 54.84 292 THR A O 1
ATOM 2217 N N . ASN A 1 293 ? 60.228 18.874 -39.224 1.00 45.28 293 ASN A N 1
ATOM 2218 C CA . ASN A 1 293 ? 61.495 18.483 -39.816 1.00 45.28 293 ASN A CA 1
ATOM 2219 C C . ASN A 1 293 ? 62.146 19.753 -40.370 1.00 45.28 293 ASN A C 1
ATOM 2221 O O . ASN A 1 293 ? 61.697 20.326 -41.363 1.00 45.28 293 ASN A O 1
ATOM 2225 N N . LEU A 1 294 ? 63.185 20.204 -39.672 1.00 55.28 294 LEU A N 1
ATOM 2226 C CA . LEU A 1 294 ? 64.215 21.054 -40.237 1.00 55.28 294 LEU A CA 1
ATOM 2227 C C . LEU A 1 294 ? 64.791 20.327 -41.459 1.00 55.28 294 LEU A C 1
ATOM 2229 O O . LEU A 1 294 ? 65.138 19.153 -41.374 1.00 55.28 294 LEU A O 1
ATOM 2233 N N . GLU A 1 295 ? 64.872 21.055 -42.571 1.00 55.75 295 GLU A N 1
ATOM 2234 C CA . GLU A 1 295 ? 65.652 20.720 -43.765 1.00 55.75 295 GLU A CA 1
ATOM 2235 C C . GLU A 1 295 ? 65.316 19.394 -44.467 1.00 55.75 295 GLU A C 1
ATOM 2237 O O . GLU A 1 295 ? 65.946 18.360 -44.250 1.00 55.75 295 GLU A O 1
ATOM 2242 N N . LYS A 1 296 ? 64.410 19.473 -45.448 1.00 47.88 296 LYS A N 1
ATOM 2243 C CA . LYS A 1 296 ? 64.624 18.861 -46.768 1.00 47.88 296 LYS A CA 1
ATOM 2244 C C . LYS A 1 296 ? 63.600 19.370 -47.776 1.00 47.88 296 LYS A C 1
ATOM 2246 O O . LYS A 1 296 ? 62.432 19.007 -47.718 1.00 47.88 296 LYS A O 1
ATOM 2251 N N . ASP A 1 297 ? 64.080 20.263 -48.639 1.00 42.25 297 ASP A N 1
ATOM 2252 C CA . ASP A 1 297 ? 63.945 20.208 -50.104 1.00 42.25 297 ASP A CA 1
ATOM 2253 C C . ASP A 1 297 ? 63.819 21.611 -50.719 1.00 42.25 297 ASP A C 1
ATOM 2255 O O . ASP A 1 297 ? 62.740 22.162 -50.905 1.00 42.25 297 ASP A O 1
ATOM 2259 N N . ALA A 1 298 ? 65.003 22.155 -51.020 1.00 45.19 298 ALA A N 1
ATOM 2260 C CA . ALA A 1 298 ? 65.365 22.766 -52.297 1.00 45.19 298 ALA A CA 1
ATOM 2261 C C . ALA A 1 298 ? 64.428 23.830 -52.903 1.00 45.19 298 ALA A C 1
ATOM 2263 O O . ALA A 1 298 ? 63.487 23.501 -53.625 1.00 45.19 298 ALA A O 1
ATOM 2264 N N . LEU A 1 299 ? 64.820 25.102 -52.758 1.00 39.25 299 LEU A N 1
ATOM 2265 C CA . LEU A 1 299 ? 65.391 25.940 -53.835 1.00 39.25 299 LEU A CA 1
ATOM 2266 C C . LEU A 1 299 ? 65.792 27.320 -53.299 1.00 39.25 299 LEU A C 1
ATOM 2268 O O . LEU A 1 299 ? 64.963 27.949 -52.607 1.00 39.25 299 LEU A O 1
#

Organism: NCBI:txid157072

Foldseek 3Di:
DPPPPPPPVVVVVVVVVVVVLVVLVCCLQVVQLVNQLVVAPQLVLLVLLQPDQFQVVNVVVAWEFDCFHLVNEDPLLNVLRGLQSNVSNDPDQFKRRGWPDKDFDADQVPWPWQQQQGKTQDDQVDFHKHKGKDKDWDWDADDPVVVVVDPLVPPLDDDPPDDPVSCVVSRTDGFKIKMKMKMWDTDHDDPAQDKDKDKTKMKIWMWMDRDRPDNTKTKIKIWIKIWIWGADPVRSMIRIGIGDDGRIMMIIIIMDTDDPVSVVVSVVSVVVSCCVVVVVVVVVPPPPPPPPPDDDDDD

pLDDT: mean 87.04, std 14.07, range [34.78, 98.38]

Radius of gyration: 28.51 Å; chains: 1; bounding box: 88×46×81 Å

Sequence (299 aa):
MAAYAQSCGPKVGLAIGLVVLLLVVFDSIANNWALNDFCGNGLQFRTPVARVDNVDNLTTAYAFGSRAKISDLSNIGYWMANHVIENLAKDDDSVYVLSAGSYQITGSAMNYCRGLTSNYTVDITKPVKLATAVDAITFLRGTALTHAFTDDLSVNLPTATASMRDLTALGFVPSRIQTDMRMTTAFAVQNTSAMQYATITYYRVYAKSYCTGCAPIAELGRGTCNLTMQFNATSNRLIVTSSHVLGSQHDLGLMFARDVYSSLASILKYIAIFIAVGGYLASRQTIQWSDTNLEKDAL